Protein AF-A0A7W0ZHM0-F1 (afdb_monomer_lite)

Sequence (209 aa):
MVEHQVEPPGRRPSRRRLVLRRVVAVVAVLAILGGGAWAGASLVREKEPPPPPPQTAPPLARLRVIFPEGFTRAEMADRVEVVRGIAIRKRKVTPRLTRRGYLRAGAAAKPPAEFRKDWVGRSIEGFLFPATYEFTRRTSSTVLVSDQLELFRARWNAISLRYAKSKNLTPYDVLIIASMIEKETVAPEERRLVAAVIYNRLRLGMSLG

Secondary structure (DSSP, 8-state):
------PPPPPPPPTHHHHHHHHHHHHHHHHHHHHHHHHTSS------PPPPP----PPPPPEEEE--TT--HHHHHHHHHHHHHHHHHHH----S--HHHHHHHHHH----GGGTTT--S---TTTS--SEEEE-TT--HHHHHHHHHHHHHHHHHTS--HHHHHTT--HHHHHHHHHHHHHH-SSGGGHHHHHHHHHHHHHTT----

Foldseek 3Di:
DDDDDDDDDDDDDDPVVVVVVVVVVVVVVVCVVVVVVVVVPPPPPVPPPPDDDPPPPPDFDKFKFFFDPPDWLLNSLVSQAVSQVCCCPPVVAHAQRHSVQLVVLQLPDDAPPQCNVVCPSDGCTLQQAGGMDIDGSDDTSNNSSVVRNVVSVVVLVVDDCPVVVVLVHGPVNVSVLVSVLSVPDPDPVCSVVSSVVVSVCVVVVHDPD

Radius of gyration: 46.32 Å; chains: 1; bounding box: 53×33×174 Å

pLDDT: mean 81.91, std 17.11, range [42.0, 98.56]

Structure (mmCIF, N/CA/C/O backbone):
data_AF-A0A7W0ZHM0-F1
#
_entry.id   AF-A0A7W0ZHM0-F1
#
loop_
_atom_site.group_PDB
_atom_site.id
_atom_site.type_symbol
_atom_site.label_atom_id
_atom_site.label_alt_id
_atom_site.label_comp_id
_atom_site.label_asym_id
_atom_site.label_entity_id
_atom_site.label_seq_id
_atom_site.pdbx_PDB_ins_code
_atom_site.Cartn_x
_atom_site.Cartn_y
_atom_site.Cartn_z
_atom_site.occupancy
_atom_site.B_iso_or_equiv
_atom_site.auth_seq_id
_atom_site.auth_comp_id
_atom_site.auth_asym_id
_atom_site.auth_atom_id
_atom_site.pdbx_PDB_model_num
ATOM 1 N N . MET A 1 1 ? -37.270 -15.975 -144.653 1.00 42.00 1 MET A N 1
ATOM 2 C CA . MET A 1 1 ? -36.430 -14.807 -144.314 1.00 42.00 1 MET A CA 1
ATOM 3 C C . MET A 1 1 ? -36.838 -14.385 -142.914 1.00 42.00 1 MET A C 1
ATOM 5 O O . MET A 1 1 ? -37.952 -13.916 -142.747 1.00 42.00 1 MET A O 1
ATOM 9 N N . VAL A 1 2 ? -36.039 -14.745 -141.907 1.00 44.22 2 VAL A N 1
ATOM 10 C CA . VAL A 1 2 ? -36.382 -14.639 -140.478 1.00 44.22 2 VAL A CA 1
ATOM 11 C C . VAL A 1 2 ? -35.400 -13.658 -139.857 1.00 44.22 2 VAL A C 1
ATOM 13 O O . VAL A 1 2 ? -34.206 -13.940 -139.843 1.00 44.22 2 VAL A O 1
ATOM 16 N N . GLU A 1 3 ? -35.890 -12.520 -139.375 1.00 45.50 3 GLU A N 1
ATOM 17 C CA . GLU A 1 3 ? -35.073 -11.514 -138.696 1.00 45.50 3 GLU A CA 1
ATOM 18 C C . GLU A 1 3 ? -35.531 -11.431 -137.236 1.00 45.50 3 GLU A C 1
ATOM 20 O O . GLU A 1 3 ? -36.695 -11.167 -136.931 1.00 45.50 3 GLU A O 1
ATOM 25 N N . HIS A 1 4 ? -34.625 -11.824 -136.341 1.00 49.22 4 HIS A N 1
ATOM 26 C CA . HIS A 1 4 ? -34.872 -12.124 -134.935 1.00 49.22 4 HIS A CA 1
ATOM 27 C C . HIS A 1 4 ? -34.588 -10.887 -134.068 1.00 49.22 4 HIS A C 1
ATOM 29 O O . HIS A 1 4 ? -33.519 -10.288 -134.159 1.00 49.22 4 HIS A O 1
ATOM 35 N N . GLN A 1 5 ? -35.550 -10.531 -133.218 1.00 49.56 5 GLN A N 1
ATOM 36 C CA . GLN A 1 5 ? -35.450 -9.529 -132.151 1.00 49.56 5 GLN A CA 1
ATOM 37 C C . GLN A 1 5 ? -34.481 -9.983 -131.046 1.00 49.56 5 GLN A C 1
ATOM 39 O O . GLN A 1 5 ? -34.511 -11.151 -130.658 1.00 49.56 5 GLN A O 1
ATOM 44 N N . VAL A 1 6 ? -33.689 -9.064 -130.479 1.00 53.03 6 VAL A N 1
ATOM 45 C CA . VAL A 1 6 ? -32.918 -9.298 -129.241 1.00 53.03 6 VAL A CA 1
ATOM 46 C C . VAL A 1 6 ? -32.982 -8.060 -128.332 1.00 53.03 6 VAL A C 1
ATOM 48 O O . VAL A 1 6 ? -32.459 -7.000 -128.669 1.00 53.03 6 VAL A O 1
ATOM 51 N N . GLU A 1 7 ? -33.618 -8.218 -127.166 1.00 51.81 7 GLU A N 1
ATOM 52 C CA . GLU A 1 7 ? -33.580 -7.305 -126.012 1.00 51.81 7 GLU A CA 1
ATOM 53 C C . GLU A 1 7 ? -32.183 -7.246 -125.348 1.00 51.81 7 GLU A C 1
ATOM 55 O O . GLU A 1 7 ? -31.423 -8.218 -125.392 1.00 51.81 7 GLU A O 1
ATOM 60 N N . PRO A 1 8 ? -31.827 -6.142 -124.662 1.00 52.78 8 PRO A N 1
ATOM 61 C CA . PRO A 1 8 ? -30.527 -5.994 -124.008 1.00 52.78 8 PRO A CA 1
ATOM 62 C C . PRO A 1 8 ? -30.429 -6.733 -122.649 1.00 52.78 8 PRO A C 1
ATOM 64 O O . PRO A 1 8 ? -31.309 -6.583 -121.800 1.00 52.78 8 PRO A O 1
ATOM 67 N N . PRO A 1 9 ? -29.320 -7.446 -122.354 1.00 53.00 9 PRO A N 1
ATOM 68 C CA . PRO A 1 9 ? -29.101 -8.078 -121.050 1.00 53.00 9 PRO A CA 1
ATOM 69 C C . PRO A 1 9 ? -28.573 -7.108 -119.966 1.00 53.00 9 PRO A C 1
ATOM 71 O O . PRO A 1 9 ? -27.842 -6.152 -120.232 1.00 53.00 9 PRO A O 1
ATOM 74 N N . GLY A 1 10 ? -28.945 -7.391 -118.711 1.00 54.16 10 GLY A N 1
ATOM 75 C CA . GLY A 1 10 ? -28.806 -6.527 -117.532 1.00 54.16 10 GLY A CA 1
ATOM 76 C C . GLY A 1 10 ? -27.389 -6.130 -117.078 1.00 54.16 10 GLY A C 1
ATOM 77 O O . GLY A 1 10 ? -26.393 -6.837 -117.248 1.00 54.16 10 GLY A O 1
ATOM 78 N N . ARG A 1 11 ? -27.320 -4.953 -116.434 1.00 54.28 11 ARG A N 1
ATOM 79 C CA . ARG A 1 11 ? -26.099 -4.301 -115.927 1.00 54.28 11 ARG A CA 1
ATOM 80 C C . ARG A 1 11 ? -25.433 -5.090 -114.790 1.00 54.28 11 ARG A C 1
ATOM 82 O O . ARG A 1 11 ? -25.985 -5.224 -113.702 1.00 54.28 11 ARG A O 1
ATOM 89 N N . ARG A 1 12 ? -24.178 -5.499 -115.008 1.00 54.62 12 ARG A N 1
ATOM 90 C CA . ARG A 1 12 ? -23.252 -5.992 -113.970 1.00 54.62 12 ARG A CA 1
ATOM 91 C C . ARG A 1 12 ? -22.680 -4.812 -113.148 1.00 54.62 12 ARG A C 1
ATOM 93 O O . ARG A 1 12 ? -22.312 -3.798 -113.744 1.00 54.62 12 ARG A O 1
ATOM 100 N N . PRO A 1 13 ? -22.564 -4.902 -111.808 1.00 52.38 13 PRO A N 1
ATOM 101 C CA . PRO A 1 13 ? -22.033 -3.816 -110.974 1.00 52.38 13 PRO A CA 1
ATOM 102 C C . PRO A 1 13 ? -20.515 -3.606 -111.150 1.00 52.38 13 PRO A C 1
ATOM 104 O O . PRO A 1 13 ? -19.749 -4.550 -111.339 1.00 52.38 13 PRO A O 1
ATOM 107 N N . SER A 1 14 ? -20.070 -2.344 -111.082 1.00 57.66 14 SER A N 1
ATOM 108 C CA . SER A 1 14 ? -18.717 -1.910 -111.459 1.00 57.66 14 SER A CA 1
ATOM 109 C C . SER A 1 14 ? -17.628 -2.205 -110.410 1.00 57.66 14 SER A C 1
ATOM 111 O O . SER A 1 14 ? -17.813 -2.024 -109.202 1.00 57.66 14 SER A O 1
ATOM 113 N N . ARG A 1 15 ? -16.430 -2.581 -110.897 1.00 57.22 15 ARG A N 1
ATOM 114 C CA . ARG A 1 15 ? -15.209 -2.903 -110.120 1.00 57.22 15 ARG A CA 1
ATOM 115 C C . ARG A 1 15 ? -14.793 -1.838 -109.087 1.00 57.22 15 ARG A C 1
ATOM 117 O O . ARG A 1 15 ? -14.114 -2.170 -108.120 1.00 57.22 15 ARG A O 1
ATOM 124 N N . ARG A 1 16 ? -15.219 -0.578 -109.237 1.00 55.50 16 ARG A N 1
ATOM 125 C CA . ARG A 1 16 ? -14.854 0.525 -108.327 1.00 55.50 16 ARG A CA 1
ATOM 126 C C . ARG A 1 16 ? -15.523 0.433 -106.945 1.00 55.50 16 ARG A C 1
ATOM 128 O O . ARG A 1 16 ? -14.908 0.834 -105.962 1.00 55.50 16 ARG A O 1
ATOM 135 N N . ARG A 1 17 ? -16.722 -0.161 -106.825 1.00 52.31 17 ARG A N 1
ATOM 136 C CA . ARG A 1 17 ? -17.412 -0.316 -105.520 1.00 52.31 17 ARG A CA 1
ATOM 137 C C . ARG A 1 17 ? -16.821 -1.418 -104.629 1.00 52.31 17 ARG A C 1
ATOM 139 O O . ARG A 1 17 ? -17.011 -1.384 -103.417 1.00 52.31 17 ARG A O 1
ATOM 146 N N . LEU A 1 18 ? -16.079 -2.367 -105.204 1.00 52.41 18 LEU A N 1
ATOM 147 C CA . LEU A 1 18 ? -15.424 -3.459 -104.470 1.00 52.41 18 LEU A CA 1
ATOM 148 C C . LEU A 1 18 ? -14.076 -3.047 -103.864 1.00 52.41 18 LEU A C 1
ATOM 150 O O . LEU A 1 18 ? -13.760 -3.464 -102.753 1.00 52.41 18 LEU A O 1
ATOM 154 N N . VAL A 1 19 ? -13.310 -2.195 -104.552 1.00 58.06 19 VAL A N 1
ATOM 155 C CA . VAL A 1 19 ? -12.032 -1.678 -104.032 1.00 58.06 19 VAL A CA 1
ATOM 156 C C . VAL A 1 19 ? -12.276 -0.708 -102.872 1.00 58.06 19 VAL A C 1
ATOM 158 O O . VAL A 1 19 ? -11.627 -0.818 -101.836 1.00 58.06 19 VAL A O 1
ATOM 161 N N . LEU A 1 20 ? -13.291 0.156 -102.985 1.00 56.66 20 LEU A N 1
ATOM 162 C CA . LEU A 1 20 ? -13.641 1.117 -101.935 1.00 56.66 20 LEU A CA 1
ATOM 163 C C . LEU A 1 20 ? -14.089 0.429 -100.627 1.00 56.66 20 LEU A C 1
ATOM 165 O O . LEU A 1 20 ? -13.692 0.847 -99.545 1.00 56.66 20 LEU A O 1
ATOM 169 N N . ARG A 1 21 ? -14.837 -0.683 -100.713 1.00 55.25 21 ARG A N 1
ATOM 170 C CA . ARG A 1 21 ? -15.240 -1.485 -99.539 1.00 55.25 21 ARG A CA 1
ATOM 171 C C . ARG A 1 21 ? -14.066 -2.178 -98.837 1.00 55.25 21 ARG A C 1
ATOM 173 O O . ARG A 1 21 ? -14.108 -2.343 -97.623 1.00 55.25 21 ARG A O 1
ATOM 180 N N . ARG A 1 22 ? -13.024 -2.574 -99.578 1.00 54.41 22 ARG A N 1
ATOM 181 C CA . ARG A 1 22 ? -11.839 -3.246 -99.016 1.00 54.41 22 ARG A CA 1
ATOM 182 C C . ARG A 1 22 ? -10.894 -2.271 -98.310 1.00 54.41 22 ARG A C 1
ATOM 184 O O . ARG A 1 22 ? -10.358 -2.618 -97.267 1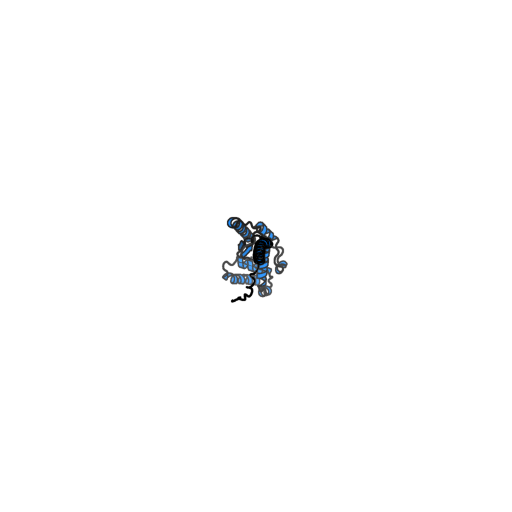.00 54.41 22 ARG A O 1
ATOM 191 N N . VAL A 1 23 ? -10.751 -1.045 -98.817 1.00 58.81 23 VAL A N 1
ATOM 192 C CA . VAL A 1 23 ? -9.915 -0.010 -98.178 1.00 58.81 23 VAL A CA 1
ATOM 193 C C . VAL A 1 23 ? -10.543 0.495 -96.873 1.00 58.81 23 VAL A C 1
ATOM 195 O O . VAL A 1 23 ? -9.848 0.605 -95.868 1.00 58.81 23 VAL A O 1
ATOM 198 N N . VAL A 1 24 ? -11.864 0.713 -96.843 1.00 61.12 24 VAL A N 1
ATOM 199 C CA . VAL A 1 24 ? -12.578 1.145 -95.624 1.00 61.12 24 VAL A CA 1
ATOM 200 C C . VAL A 1 24 ? -12.497 0.092 -94.509 1.00 61.12 24 VAL A C 1
ATOM 202 O O . VAL A 1 24 ? -12.314 0.449 -93.349 1.00 61.12 24 VAL A O 1
ATOM 205 N N . ALA A 1 25 ? -12.554 -1.201 -94.848 1.00 59.06 25 ALA A N 1
ATOM 206 C CA . ALA A 1 25 ? -12.408 -2.279 -93.869 1.00 59.06 25 ALA A CA 1
ATOM 207 C C . ALA A 1 25 ? -10.994 -2.341 -93.253 1.00 59.06 25 ALA A C 1
ATOM 209 O O . ALA A 1 25 ? -10.865 -2.543 -92.049 1.00 59.06 25 ALA A O 1
ATOM 210 N N . VAL A 1 26 ? -9.937 -2.116 -94.042 1.00 62.19 26 VAL A N 1
ATOM 211 C CA . VAL A 1 26 ? -8.546 -2.132 -93.545 1.00 62.19 26 VAL A CA 1
ATOM 212 C C . VAL A 1 26 ? -8.249 -0.918 -92.658 1.00 62.19 26 VAL A C 1
ATOM 214 O O . VAL A 1 26 ? -7.627 -1.068 -91.609 1.00 62.19 26 VAL A O 1
ATOM 217 N N . VAL A 1 27 ? -8.749 0.269 -93.018 1.00 61.81 27 VAL A N 1
ATOM 218 C CA . VAL A 1 27 ? -8.595 1.481 -92.191 1.00 61.81 27 VAL A CA 1
ATOM 219 C C . VAL A 1 27 ? -9.377 1.363 -90.876 1.00 61.81 27 VAL A C 1
ATOM 221 O O . VAL A 1 27 ? -8.860 1.752 -89.832 1.00 61.81 27 VAL A O 1
ATOM 224 N N . ALA A 1 28 ? -10.573 0.763 -90.886 1.00 60.00 28 ALA A N 1
ATOM 225 C CA . ALA A 1 28 ? -11.344 0.519 -89.664 1.00 60.00 28 ALA A CA 1
ATOM 226 C C . ALA A 1 28 ? -10.643 -0.469 -88.711 1.00 60.00 28 ALA A C 1
ATOM 228 O O . ALA A 1 28 ? -10.609 -0.234 -87.506 1.00 60.00 28 ALA A O 1
ATOM 229 N N . VAL A 1 29 ? -10.024 -1.536 -89.233 1.00 60.91 29 VAL A N 1
ATOM 230 C CA . VAL A 1 29 ? -9.263 -2.501 -88.415 1.00 60.91 29 VAL A CA 1
ATOM 231 C C . VAL A 1 29 ? -7.992 -1.871 -87.835 1.00 60.91 29 VAL A C 1
ATOM 233 O O . VAL A 1 29 ? -7.697 -2.071 -86.658 1.00 60.91 29 VAL A O 1
ATOM 236 N N . LEU A 1 30 ? -7.272 -1.049 -88.607 1.00 60.12 30 LEU A N 1
ATOM 237 C CA . LEU A 1 30 ? -6.092 -0.330 -88.109 1.00 60.12 30 LEU A CA 1
ATOM 238 C C . LEU A 1 30 ? -6.451 0.753 -87.078 1.00 60.12 30 LEU A C 1
ATOM 240 O O . LEU A 1 30 ? -5.709 0.936 -86.117 1.00 60.12 30 LEU A O 1
ATOM 244 N N . ALA A 1 31 ? -7.602 1.419 -87.212 1.00 59.72 31 ALA A N 1
ATOM 245 C CA . ALA A 1 31 ? -8.095 2.373 -86.216 1.00 59.72 31 ALA A CA 1
ATOM 246 C C . ALA A 1 31 ? -8.521 1.689 -84.901 1.00 59.72 31 ALA A C 1
ATOM 248 O O . ALA A 1 31 ? -8.276 2.232 -83.827 1.00 59.72 31 ALA A O 1
ATOM 249 N N . ILE A 1 32 ? -9.093 0.480 -84.962 1.00 60.31 32 ILE A N 1
ATOM 250 C CA . ILE A 1 32 ? -9.448 -0.315 -83.772 1.00 60.31 32 ILE A CA 1
ATOM 251 C C . ILE A 1 32 ? -8.187 -0.833 -83.059 1.00 60.31 32 ILE A C 1
ATOM 253 O O . ILE A 1 32 ? -8.107 -0.766 -81.832 1.00 60.31 32 ILE A O 1
ATOM 257 N N . LEU A 1 33 ? -7.171 -1.280 -83.807 1.00 56.91 33 LEU A N 1
ATOM 258 C CA . LEU A 1 33 ? -5.898 -1.741 -83.235 1.00 56.91 33 LEU A CA 1
ATOM 259 C C . LEU A 1 33 ? -5.034 -0.584 -82.694 1.00 56.91 33 LEU A C 1
ATOM 261 O O . LEU A 1 33 ? -4.408 -0.733 -81.647 1.00 56.91 33 LEU A O 1
ATOM 265 N N . GLY A 1 34 ? -5.042 0.584 -83.347 1.00 55.50 34 GLY A N 1
ATOM 266 C CA . GLY A 1 34 ? -4.349 1.788 -82.870 1.00 55.50 34 GLY A CA 1
ATOM 267 C C . GLY A 1 34 ? -5.043 2.469 -81.683 1.00 55.50 34 GLY A C 1
ATOM 268 O O . GLY A 1 34 ? -4.380 2.892 -80.738 1.00 55.50 34 GLY A O 1
ATOM 269 N N . GLY A 1 35 ? -6.380 2.522 -81.681 1.00 53.06 35 GLY A N 1
ATOM 270 C CA . GLY A 1 35 ? -7.171 3.080 -80.578 1.00 53.06 35 GLY A CA 1
ATOM 271 C C . GLY A 1 35 ? -7.127 2.223 -79.310 1.00 53.06 35 GLY A C 1
ATOM 272 O O . GLY A 1 35 ? -7.063 2.764 -78.206 1.00 53.06 35 GLY A O 1
ATOM 273 N N . GLY A 1 36 ? -7.069 0.893 -79.454 1.00 51.34 36 GLY A N 1
ATOM 274 C CA . GLY A 1 36 ? -6.898 -0.029 -78.327 1.00 51.34 36 GLY A CA 1
ATOM 275 C C . GLY A 1 36 ? -5.548 0.121 -77.616 1.00 51.34 36 GLY A C 1
ATOM 276 O O . GLY A 1 36 ? -5.483 -0.013 -76.396 1.00 51.34 36 GLY A O 1
ATOM 277 N N . ALA A 1 37 ? -4.488 0.475 -78.351 1.00 50.38 37 ALA A N 1
ATOM 278 C CA . ALA A 1 37 ? -3.158 0.692 -77.781 1.00 50.38 37 ALA A CA 1
ATOM 279 C C . ALA A 1 37 ? -3.024 2.036 -77.037 1.00 50.38 37 ALA A C 1
ATOM 281 O O . ALA A 1 37 ? -2.251 2.128 -76.087 1.00 50.38 37 ALA A O 1
ATOM 282 N N . TRP A 1 38 ? -3.793 3.067 -77.412 1.00 47.47 38 TRP A N 1
ATOM 283 C CA . TRP A 1 38 ? -3.751 4.374 -76.735 1.00 47.47 38 TRP A CA 1
ATOM 284 C C . TRP A 1 38 ? -4.737 4.482 -75.557 1.00 47.47 38 TRP A C 1
ATOM 286 O O . TRP A 1 38 ? -4.485 5.219 -74.606 1.00 47.47 38 TRP A O 1
ATOM 296 N N . ALA A 1 39 ? -5.821 3.695 -75.554 1.00 49.50 39 ALA A N 1
ATOM 297 C CA . ALA A 1 39 ? -6.783 3.653 -74.446 1.00 49.50 39 ALA A CA 1
ATOM 298 C C . ALA A 1 39 ? -6.325 2.800 -73.240 1.00 49.50 39 ALA A C 1
ATOM 300 O O . ALA A 1 39 ? -6.883 2.927 -72.153 1.00 49.50 39 ALA A O 1
ATOM 301 N N . GLY A 1 40 ? -5.303 1.950 -73.403 1.00 49.84 40 GLY A N 1
ATOM 302 C CA . GLY A 1 40 ? -4.744 1.130 -72.317 1.00 49.84 40 GLY A CA 1
ATOM 303 C C . GLY A 1 40 ? -3.716 1.843 -71.428 1.00 49.84 40 GLY A C 1
ATOM 304 O O . GLY A 1 40 ? -3.419 1.361 -70.338 1.00 49.84 40 GLY A O 1
ATOM 305 N N . ALA A 1 41 ? -3.181 2.991 -71.859 1.00 51.44 41 ALA A N 1
ATOM 306 C CA . ALA A 1 41 ? -2.076 3.674 -71.177 1.00 51.44 41 ALA A CA 1
ATOM 307 C C . ALA A 1 41 ? -2.514 4.770 -70.182 1.00 51.44 41 ALA A C 1
ATOM 309 O O . ALA A 1 41 ? -1.676 5.317 -69.472 1.00 51.44 41 ALA A O 1
ATOM 310 N N . SER A 1 42 ? -3.808 5.092 -70.095 1.00 53.47 42 SER A N 1
ATOM 311 C CA . SER A 1 42 ? -4.319 6.209 -69.279 1.00 53.47 42 SER A CA 1
ATOM 312 C C . SER A 1 42 ? -5.148 5.794 -68.054 1.00 53.47 42 SER A C 1
ATOM 314 O O . SER A 1 42 ? -5.683 6.660 -67.363 1.00 53.47 42 SER A O 1
ATOM 316 N N . LEU A 1 43 ? -5.221 4.495 -67.726 1.00 56.78 43 LEU A N 1
ATOM 317 C CA . LEU A 1 43 ? -5.997 3.987 -66.578 1.00 56.78 43 LEU A CA 1
ATOM 318 C C . LEU A 1 43 ? -5.182 3.296 -65.479 1.00 56.78 43 LEU A C 1
ATOM 320 O O . LEU A 1 43 ? -5.764 2.797 -64.517 1.00 56.78 43 LEU A O 1
ATOM 324 N N . VAL A 1 44 ? -3.849 3.335 -65.531 1.00 57.69 44 VAL A N 1
ATOM 325 C CA . VAL A 1 44 ? -3.034 3.005 -64.354 1.00 57.69 44 VAL A CA 1
ATOM 326 C C . VAL A 1 44 ? -2.796 4.292 -63.574 1.00 57.69 44 VAL A C 1
ATOM 328 O O . VAL A 1 44 ? -1.729 4.894 -63.606 1.00 57.69 44 VAL A O 1
ATOM 331 N N . ARG A 1 45 ? -3.837 4.749 -62.870 1.00 60.59 45 ARG A N 1
ATOM 332 C CA . ARG A 1 45 ? -3.642 5.608 -61.702 1.00 60.59 45 ARG A CA 1
ATOM 333 C C . ARG A 1 45 ? -2.839 4.748 -60.731 1.00 60.59 45 ARG A C 1
ATOM 335 O O . ARG A 1 45 ? -3.412 3.831 -60.144 1.00 60.59 45 ARG A O 1
ATOM 342 N N . GLU A 1 46 ? -1.532 4.979 -60.620 1.00 56.69 46 GLU A N 1
ATOM 343 C CA . GLU A 1 46 ? -0.738 4.406 -59.535 1.00 56.69 46 GLU A CA 1
ATOM 344 C C . GLU A 1 46 ? -1.462 4.764 -58.241 1.00 56.69 46 GLU A C 1
ATOM 346 O O . GLU A 1 46 ? -1.555 5.924 -57.840 1.00 56.69 46 GLU A O 1
ATOM 351 N N . LYS A 1 47 ? -2.128 3.766 -57.664 1.00 56.25 47 LYS A N 1
ATOM 352 C CA . LYS A 1 47 ? -2.809 3.908 -56.393 1.00 56.25 47 LYS A CA 1
ATOM 353 C C . LYS A 1 47 ? -1.684 4.170 -55.410 1.00 56.25 47 LYS A C 1
ATOM 355 O O . LYS A 1 47 ? -0.888 3.259 -55.185 1.00 56.25 47 LYS A O 1
ATOM 360 N N . GLU A 1 48 ? -1.584 5.404 -54.910 1.00 63.94 48 GLU A N 1
ATOM 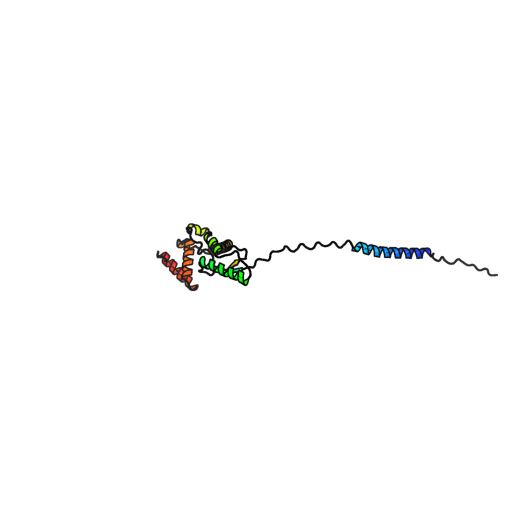361 C CA . GLU A 1 48 ? -0.627 5.744 -53.858 1.00 63.94 48 GLU A CA 1
ATOM 362 C C . GLU A 1 48 ? -0.646 4.603 -52.837 1.00 63.94 48 GLU A C 1
ATOM 364 O O . GLU A 1 48 ? -1.740 4.191 -52.412 1.00 63.94 48 GLU A O 1
ATOM 369 N N . PRO A 1 49 ? 0.521 4.012 -52.519 1.00 70.06 49 PRO A N 1
ATOM 370 C CA . PRO A 1 49 ? 0.56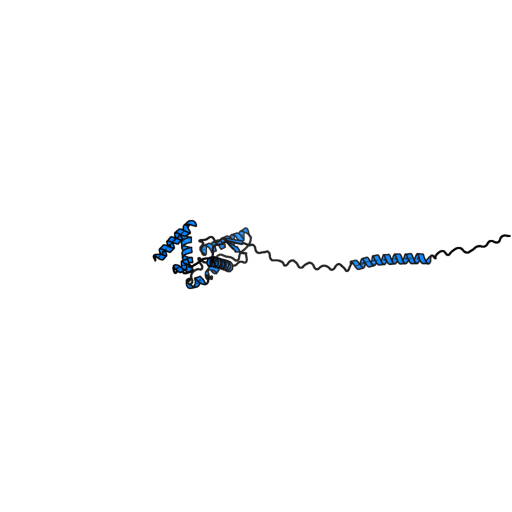5 2.926 -51.563 1.00 70.06 49 PRO A CA 1
ATOM 371 C C . PRO A 1 49 ? -0.138 3.411 -50.294 1.00 70.06 49 PRO A C 1
ATOM 373 O O . PRO A 1 49 ? 0.067 4.562 -49.895 1.00 70.06 49 PRO A O 1
ATOM 376 N N . PRO A 1 50 ? -1.011 2.585 -49.686 1.00 75.56 50 PRO A N 1
ATOM 377 C CA . PRO A 1 50 ? -1.700 2.989 -48.473 1.00 75.56 50 PRO A CA 1
ATOM 378 C C . PRO A 1 50 ? -0.650 3.506 -47.486 1.00 75.56 50 PRO A C 1
ATOM 380 O O . PRO A 1 50 ? 0.426 2.896 -47.397 1.00 75.56 50 PRO A O 1
ATOM 383 N N . PRO A 1 51 ? -0.919 4.618 -46.772 1.00 77.19 51 PRO A N 1
ATOM 384 C CA . PRO A 1 51 ? 0.007 5.092 -45.759 1.00 77.19 51 PRO A CA 1
ATOM 385 C C . PRO A 1 51 ? 0.364 3.899 -44.871 1.00 77.19 51 PRO A C 1
ATOM 387 O O . PRO A 1 51 ? -0.530 3.091 -44.573 1.00 77.19 51 PRO A O 1
ATOM 390 N N . PRO A 1 52 ? 1.646 3.731 -44.491 1.00 74.88 52 PRO A N 1
ATOM 391 C CA . PRO A 1 52 ? 2.017 2.641 -43.606 1.00 74.88 52 PRO A CA 1
ATOM 392 C C . PRO A 1 52 ? 1.047 2.669 -42.423 1.00 74.88 52 PRO A C 1
ATOM 394 O O . PRO A 1 52 ? 0.741 3.771 -41.942 1.00 74.88 52 PRO A O 1
ATOM 397 N N . PRO A 1 53 ? 0.518 1.508 -41.981 1.00 73.06 53 PRO A N 1
ATOM 398 C CA . PRO A 1 53 ? -0.350 1.478 -40.811 1.00 73.06 53 PRO A CA 1
ATOM 399 C C . PRO A 1 53 ? 0.338 2.311 -39.731 1.00 73.06 53 PRO A C 1
ATOM 401 O O . PRO A 1 53 ? 1.569 2.198 -39.628 1.00 73.06 53 PRO A O 1
ATOM 404 N N . PRO A 1 54 ? -0.389 3.182 -38.994 1.00 69.06 54 PRO A N 1
ATOM 405 C CA . PRO A 1 54 ? 0.229 4.009 -37.969 1.00 69.06 54 PRO A CA 1
ATOM 406 C C . PRO A 1 54 ? 1.141 3.086 -37.186 1.00 69.06 54 PRO A C 1
ATOM 408 O O . PRO A 1 54 ? 0.659 2.057 -36.701 1.00 69.06 54 PRO A O 1
ATOM 411 N N . GLN A 1 55 ? 2.453 3.366 -37.210 1.00 53.91 55 GLN A N 1
ATOM 412 C CA . GLN A 1 55 ? 3.458 2.515 -36.586 1.00 53.91 55 GLN A CA 1
ATOM 413 C C . GLN A 1 55 ? 3.118 2.507 -35.106 1.00 53.91 55 GLN A C 1
ATOM 415 O O . GLN A 1 55 ? 3.514 3.380 -34.334 1.00 53.91 55 GLN A O 1
ATOM 420 N N . THR A 1 56 ? 2.259 1.569 -34.734 1.00 60.53 56 THR A N 1
ATOM 421 C CA . THR A 1 56 ? 1.699 1.490 -33.408 1.00 60.53 56 THR A CA 1
ATOM 422 C C . THR A 1 56 ? 2.858 0.922 -32.634 1.00 60.53 56 THR A C 1
ATOM 424 O O . THR A 1 56 ? 3.196 -0.252 -32.797 1.00 60.53 56 THR A O 1
ATOM 427 N N . ALA A 1 57 ? 3.563 1.796 -31.910 1.00 60.72 57 ALA A N 1
ATOM 428 C CA . ALA A 1 57 ? 4.689 1.400 -31.086 1.00 60.72 57 ALA A CA 1
ATOM 429 C C . ALA A 1 57 ? 4.292 0.114 -30.343 1.00 60.72 57 ALA A C 1
ATOM 431 O O . ALA A 1 57 ? 3.187 0.088 -29.786 1.00 60.72 57 ALA A O 1
ATOM 432 N N . PRO A 1 58 ? 5.130 -0.942 -30.356 1.00 65.56 58 PRO A N 1
ATOM 433 C CA . PRO A 1 58 ? 4.747 -2.236 -29.817 1.00 65.56 58 PRO A CA 1
ATOM 434 C C . PRO A 1 58 ? 4.111 -2.066 -28.433 1.00 65.56 58 PRO A C 1
ATOM 436 O O . PRO A 1 58 ? 4.681 -1.337 -27.603 1.00 65.56 58 PRO A O 1
ATOM 439 N N . PRO A 1 59 ? 2.938 -2.676 -28.173 1.00 71.19 59 PRO A N 1
ATOM 440 C CA . PRO A 1 59 ? 2.271 -2.534 -26.891 1.00 71.19 59 PRO A CA 1
ATOM 441 C C . PRO A 1 59 ? 3.246 -2.934 -25.786 1.00 71.19 59 PRO A C 1
ATOM 443 O O . PRO A 1 59 ? 3.946 -3.946 -25.874 1.00 71.19 59 PRO A O 1
ATOM 446 N N . LEU A 1 60 ? 3.359 -2.085 -24.764 1.00 77.75 60 LEU A N 1
ATOM 447 C CA . LEU A 1 60 ? 4.347 -2.291 -23.715 1.00 77.75 60 LEU A CA 1
ATOM 448 C C . LEU A 1 60 ? 4.093 -3.632 -23.025 1.00 77.75 60 LEU A C 1
ATOM 450 O O . LEU A 1 60 ? 2.965 -3.922 -22.628 1.00 77.75 60 LEU A O 1
ATOM 454 N N . ALA A 1 61 ? 5.155 -4.419 -22.835 1.00 83.00 61 ALA A N 1
ATOM 455 C CA . ALA A 1 61 ? 5.069 -5.677 -22.106 1.00 83.00 61 ALA A CA 1
ATOM 456 C C . ALA A 1 61 ? 4.438 -5.448 -20.721 1.00 83.00 61 ALA A C 1
ATOM 458 O O . ALA A 1 61 ? 4.979 -4.690 -19.905 1.00 83.00 61 ALA A O 1
ATOM 459 N N . ARG A 1 62 ? 3.296 -6.103 -20.483 1.00 91.38 62 ARG A N 1
ATOM 460 C CA . ARG A 1 62 ? 2.591 -6.100 -19.199 1.00 91.38 62 ARG A CA 1
ATOM 461 C C . ARG A 1 62 ? 3.310 -7.035 -18.231 1.00 91.38 62 ARG A C 1
ATOM 463 O O . ARG A 1 62 ? 3.480 -8.223 -18.494 1.00 91.38 62 ARG A O 1
ATOM 470 N N . LEU A 1 63 ? 3.777 -6.467 -17.131 1.00 95.19 63 LEU A N 1
ATOM 471 C CA . LEU A 1 63 ? 4.430 -7.135 -16.014 1.00 95.19 63 LEU A CA 1
ATOM 472 C C . LEU A 1 63 ? 3.496 -7.077 -14.803 1.00 95.19 63 LEU A C 1
ATOM 474 O O . LEU A 1 63 ? 2.602 -6.237 -14.746 1.00 95.19 63 LEU A O 1
ATOM 478 N N . ARG A 1 64 ? 3.698 -7.969 -13.833 1.00 96.62 64 ARG A N 1
ATOM 479 C CA . ARG A 1 64 ? 2.868 -8.050 -12.625 1.00 96.62 64 ARG A CA 1
ATOM 480 C C . ARG A 1 64 ? 3.741 -8.108 -11.382 1.00 96.62 64 ARG A C 1
ATOM 482 O O . ARG A 1 64 ? 4.784 -8.762 -11.392 1.00 96.62 64 ARG A O 1
ATOM 489 N N . VAL A 1 65 ? 3.310 -7.431 -10.325 1.00 97.62 65 VAL A N 1
ATOM 490 C CA . VAL A 1 65 ? 3.885 -7.525 -8.979 1.00 97.62 65 VAL A CA 1
ATOM 491 C C . VAL A 1 65 ? 2.772 -7.872 -7.999 1.00 97.62 65 VAL A C 1
ATOM 493 O O . VAL A 1 65 ? 1.679 -7.321 -8.082 1.00 97.62 65 VAL A O 1
ATOM 496 N N . ILE A 1 66 ? 3.040 -8.826 -7.110 1.00 97.69 66 ILE A N 1
ATOM 497 C CA . ILE A 1 66 ? 2.089 -9.296 -6.099 1.00 97.69 66 ILE A CA 1
ATOM 498 C C . ILE A 1 66 ? 2.620 -8.887 -4.730 1.00 97.69 66 ILE A C 1
ATOM 500 O O . ILE A 1 66 ? 3.745 -9.268 -4.379 1.00 97.69 66 ILE A O 1
ATOM 504 N N . PHE A 1 67 ? 1.796 -8.159 -3.980 1.00 97.81 67 PHE A N 1
ATOM 505 C CA . PHE A 1 67 ? 2.027 -7.801 -2.584 1.00 97.81 67 PHE A CA 1
ATOM 506 C C . PHE A 1 67 ? 1.043 -8.570 -1.696 1.00 97.81 67 PHE A C 1
ATOM 508 O O . PHE A 1 67 ? -0.154 -8.283 -1.757 1.00 97.81 67 PHE A O 1
ATOM 515 N N . PRO A 1 68 ? 1.520 -9.561 -0.926 1.00 95.06 68 PRO A N 1
ATOM 516 C CA . PRO A 1 68 ? 0.723 -10.219 0.104 1.00 95.06 68 PRO A CA 1
ATOM 517 C C . PRO A 1 68 ? 0.299 -9.255 1.219 1.00 95.06 68 PRO A C 1
ATOM 519 O O . PRO A 1 68 ? 0.905 -8.194 1.394 1.00 95.06 68 PRO A O 1
ATOM 522 N N . GLU A 1 69 ? -0.724 -9.650 1.978 1.00 91.69 69 GLU A N 1
ATOM 523 C CA . GLU A 1 69 ? -1.076 -9.013 3.254 1.00 91.69 69 GLU A CA 1
ATOM 524 C C . GLU A 1 69 ? 0.100 -9.112 4.249 1.00 91.69 69 GLU A C 1
ATOM 526 O O . GLU A 1 69 ? 1.043 -9.881 4.049 1.00 91.69 69 GLU A O 1
ATOM 531 N N . GLY A 1 70 ? 0.100 -8.253 5.270 1.00 90.25 70 GLY A N 1
ATOM 532 C CA . GLY A 1 70 ? 1.155 -8.199 6.291 1.00 90.25 70 GLY A CA 1
ATOM 533 C C . GLY A 1 70 ? 2.479 -7.552 5.859 1.00 90.25 70 GLY A C 1
ATOM 534 O O . GLY A 1 70 ? 3.280 -7.197 6.720 1.00 90.25 70 GLY A O 1
ATOM 535 N N . PHE A 1 71 ? 2.710 -7.330 4.560 1.00 94.19 71 PHE A N 1
ATOM 536 C CA . PHE A 1 71 ? 3.940 -6.696 4.081 1.00 94.19 71 PHE A CA 1
ATOM 537 C C . PHE A 1 71 ? 4.076 -5.256 4.587 1.00 94.19 71 PHE A C 1
ATOM 539 O O . PHE A 1 71 ? 3.222 -4.397 4.349 1.00 94.19 71 PHE A O 1
ATOM 546 N N . THR A 1 72 ? 5.225 -4.957 5.179 1.00 94.88 72 THR A N 1
ATOM 547 C CA . THR A 1 72 ? 5.670 -3.593 5.444 1.00 94.88 72 THR A CA 1
ATOM 548 C C . THR A 1 72 ? 6.017 -2.872 4.142 1.00 94.88 72 THR A C 1
ATOM 550 O O . THR A 1 72 ? 6.316 -3.462 3.096 1.00 94.88 72 THR A O 1
ATOM 553 N N . ARG A 1 73 ? 6.068 -1.538 4.199 1.00 95.81 73 ARG A N 1
ATOM 554 C CA . ARG A 1 73 ? 6.482 -0.714 3.050 1.00 95.81 73 ARG A CA 1
ATOM 555 C C . ARG A 1 73 ? 7.890 -1.066 2.548 1.00 95.81 73 ARG A C 1
ATOM 557 O O . ARG A 1 73 ? 8.157 -0.932 1.352 1.00 95.81 73 ARG A O 1
ATOM 564 N N . ALA A 1 74 ? 8.784 -1.478 3.446 1.00 97.06 74 ALA A N 1
ATOM 565 C CA . ALA A 1 74 ? 10.141 -1.888 3.102 1.00 97.06 74 ALA A CA 1
ATOM 566 C C . ALA A 1 74 ? 10.144 -3.206 2.312 1.00 97.06 74 ALA A C 1
ATOM 568 O O . ALA A 1 74 ? 10.725 -3.255 1.229 1.00 97.06 74 ALA A O 1
ATOM 569 N N . GLU A 1 75 ? 9.403 -4.214 2.772 1.00 97.88 75 GLU A N 1
ATOM 570 C CA . GLU A 1 75 ? 9.291 -5.513 2.092 1.00 97.88 75 GLU A CA 1
ATOM 571 C C . GLU A 1 75 ? 8.613 -5.388 0.724 1.00 97.88 75 GLU A C 1
ATOM 573 O O . GLU A 1 75 ? 9.027 -6.019 -0.251 1.00 97.88 75 GLU A O 1
ATOM 578 N N . MET A 1 76 ? 7.617 -4.503 0.594 1.00 98.25 76 MET A N 1
ATOM 579 C CA . MET A 1 76 ? 7.057 -4.164 -0.719 1.00 98.25 76 MET A CA 1
ATOM 580 C C . MET A 1 76 ? 8.122 -3.563 -1.652 1.00 98.25 76 MET A C 1
ATOM 582 O O . MET A 1 76 ? 8.160 -3.876 -2.844 1.00 98.25 76 MET A O 1
ATOM 586 N N . ALA A 1 77 ? 9.026 -2.729 -1.135 1.00 98.38 77 ALA A N 1
ATOM 587 C CA . ALA A 1 77 ? 10.110 -2.158 -1.931 1.00 98.38 77 ALA A CA 1
ATOM 588 C C . ALA A 1 77 ? 11.134 -3.223 -2.370 1.00 98.38 77 ALA A C 1
ATOM 590 O O . ALA A 1 77 ? 11.608 -3.184 -3.510 1.00 98.38 77 ALA A O 1
ATOM 591 N N . ASP A 1 78 ? 11.438 -4.191 -1.504 1.00 98.56 78 ASP A N 1
ATOM 592 C CA . ASP A 1 78 ? 12.302 -5.334 -1.822 1.00 98.56 78 ASP A CA 1
ATOM 593 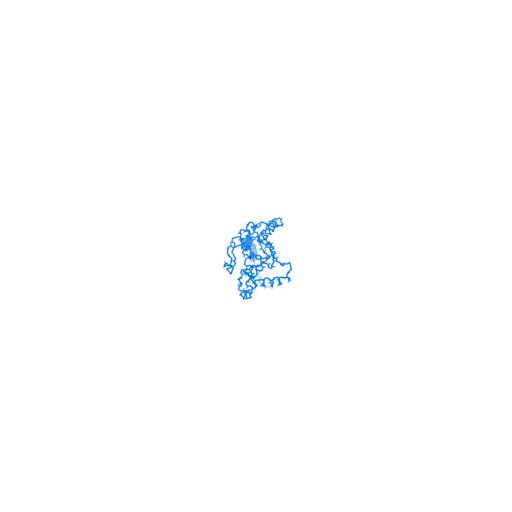C C . ASP A 1 78 ? 11.653 -6.223 -2.893 1.00 98.56 78 ASP A C 1
ATOM 595 O O . ASP A 1 78 ? 12.275 -6.599 -3.889 1.00 98.56 78 ASP A O 1
ATOM 599 N N . ARG A 1 79 ? 10.345 -6.474 -2.768 1.00 98.38 79 ARG A N 1
ATOM 600 C CA . ARG A 1 79 ? 9.552 -7.200 -3.767 1.00 98.38 79 ARG A CA 1
ATOM 601 C C . ARG A 1 79 ? 9.584 -6.516 -5.133 1.00 98.38 79 ARG A C 1
ATOM 603 O O . ARG A 1 79 ? 9.730 -7.196 -6.153 1.00 98.38 79 ARG A O 1
ATOM 610 N N . VAL A 1 80 ? 9.497 -5.186 -5.165 1.00 98.38 80 VAL A N 1
ATOM 611 C CA . VAL A 1 80 ? 9.668 -4.387 -6.387 1.00 98.38 80 VAL A CA 1
ATOM 612 C C . VAL A 1 80 ? 11.042 -4.626 -7.021 1.00 98.38 80 VAL A C 1
ATOM 614 O O . VAL A 1 80 ? 11.128 -4.806 -8.239 1.00 98.38 80 VAL A O 1
ATOM 617 N N . GLU A 1 81 ? 12.114 -4.659 -6.228 1.00 98.44 81 GLU A N 1
ATOM 618 C CA . GLU A 1 81 ? 13.470 -4.917 -6.725 1.00 98.44 81 GLU A CA 1
ATOM 619 C C . GLU A 1 81 ? 13.609 -6.305 -7.348 1.00 98.44 81 GLU A C 1
ATOM 621 O O . GLU A 1 81 ? 14.102 -6.438 -8.474 1.00 98.44 81 GLU A O 1
ATOM 626 N N . VAL A 1 82 ? 13.106 -7.329 -6.655 1.00 98.31 82 VAL A N 1
ATOM 627 C CA . VAL A 1 82 ? 13.127 -8.717 -7.130 1.00 98.31 82 VAL A CA 1
ATOM 628 C C . VAL A 1 82 ? 12.399 -8.840 -8.467 1.00 98.31 82 VAL A C 1
ATOM 630 O O . VAL A 1 82 ? 12.958 -9.366 -9.436 1.00 98.31 82 VAL A O 1
ATOM 633 N N . VAL A 1 83 ? 11.173 -8.313 -8.559 1.00 97.69 83 VAL A N 1
ATOM 634 C CA . VAL A 1 83 ? 10.372 -8.380 -9.790 1.00 97.69 83 VAL A CA 1
ATOM 635 C C . VAL A 1 83 ? 11.041 -7.604 -10.925 1.00 97.69 83 VAL A C 1
ATOM 637 O O . VAL A 1 83 ? 11.094 -8.094 -12.058 1.00 97.69 83 VAL A O 1
ATOM 640 N N . ARG A 1 84 ? 11.624 -6.434 -10.639 1.00 97.69 84 ARG A N 1
ATOM 641 C CA . ARG A 1 84 ? 12.397 -5.669 -11.624 1.00 97.69 84 ARG A CA 1
ATOM 642 C C . ARG A 1 84 ? 13.581 -6.480 -12.159 1.00 97.69 84 ARG A C 1
ATOM 644 O O . ARG A 1 84 ? 13.787 -6.527 -13.371 1.00 97.69 84 ARG A O 1
ATOM 651 N N . GLY A 1 85 ? 14.336 -7.144 -11.283 1.00 97.94 85 GLY A N 1
ATOM 652 C CA . GLY A 1 85 ? 15.453 -8.007 -11.673 1.00 97.94 85 GLY A CA 1
ATOM 653 C C . GLY A 1 85 ? 15.014 -9.176 -12.560 1.00 97.94 85 GLY A C 1
ATOM 654 O O . GLY A 1 85 ? 15.666 -9.477 -13.562 1.00 97.94 85 GLY A O 1
ATOM 655 N N . ILE A 1 86 ? 13.874 -9.800 -12.247 1.00 97.06 86 ILE A N 1
ATOM 656 C CA . ILE A 1 86 ? 13.283 -10.864 -13.073 1.00 97.06 86 ILE A CA 1
ATOM 657 C C . ILE A 1 86 ? 12.891 -10.328 -14.455 1.00 97.06 86 ILE A C 1
ATOM 659 O O . ILE A 1 86 ? 13.220 -10.961 -15.459 1.00 97.06 86 ILE A O 1
ATOM 663 N N . ALA A 1 87 ? 12.246 -9.159 -14.532 1.00 96.81 87 ALA A N 1
ATOM 664 C CA . ALA A 1 87 ? 11.862 -8.540 -15.801 1.00 96.81 87 ALA A CA 1
ATOM 665 C C . ALA A 1 87 ? 13.079 -8.276 -16.706 1.00 96.81 87 ALA A C 1
ATOM 667 O O . ALA A 1 87 ? 13.054 -8.615 -17.892 1.00 96.81 87 ALA A O 1
ATOM 668 N N . ILE A 1 88 ? 14.178 -7.774 -16.137 1.00 97.19 88 ILE A N 1
ATOM 669 C CA . ILE A 1 88 ? 15.423 -7.527 -16.879 1.00 97.19 88 ILE A CA 1
ATOM 670 C C . ILE A 1 88 ? 16.007 -8.844 -17.398 1.00 97.19 88 ILE A C 1
ATOM 672 O O . ILE A 1 88 ? 16.280 -8.976 -18.592 1.00 97.19 88 ILE A O 1
ATOM 676 N N . ARG A 1 89 ? 16.148 -9.856 -16.531 1.00 97.38 89 ARG A N 1
ATOM 677 C CA . ARG A 1 89 ? 16.784 -11.131 -16.902 1.00 97.38 89 ARG A CA 1
ATOM 678 C C . ARG A 1 89 ? 15.954 -11.948 -17.894 1.00 97.38 89 ARG A C 1
ATOM 680 O O . ARG A 1 89 ? 16.501 -12.440 -18.880 1.00 97.38 89 ARG A O 1
ATOM 687 N N . LYS A 1 90 ? 14.653 -12.108 -17.622 1.00 95.69 90 LYS A N 1
ATOM 688 C CA . LYS A 1 90 ? 13.758 -13.060 -18.307 1.00 95.69 90 LYS A CA 1
ATOM 689 C C . LYS A 1 90 ? 12.914 -12.444 -19.418 1.00 95.69 90 LYS A C 1
ATOM 691 O O . LYS A 1 90 ? 12.424 -13.181 -20.267 1.00 95.69 90 LYS A O 1
ATOM 696 N N . ARG A 1 91 ? 12.687 -11.128 -19.397 1.00 93.62 91 ARG A N 1
ATOM 697 C CA . ARG A 1 91 ? 11.865 -10.427 -20.401 1.00 93.62 91 ARG A CA 1
ATOM 698 C C . ARG A 1 91 ? 12.648 -9.382 -21.189 1.00 93.62 91 ARG A C 1
ATOM 700 O O . ARG A 1 91 ? 12.087 -8.813 -22.113 1.00 93.62 91 ARG A O 1
ATOM 707 N N . LYS A 1 92 ? 13.919 -9.130 -20.841 1.00 95.62 92 LYS A N 1
ATOM 708 C CA . LYS A 1 92 ? 14.760 -8.082 -21.451 1.00 95.62 92 LYS A CA 1
ATOM 709 C C . LYS A 1 92 ? 14.102 -6.695 -21.394 1.00 95.62 92 LYS A C 1
ATOM 711 O O . LYS A 1 92 ? 14.311 -5.848 -22.255 1.00 95.62 92 LYS A O 1
ATOM 716 N N . VAL A 1 93 ? 13.298 -6.464 -20.355 1.00 94.56 93 VAL A N 1
ATOM 717 C CA . VAL A 1 93 ? 12.617 -5.194 -20.097 1.00 94.56 93 VAL A CA 1
ATOM 718 C C . VAL A 1 93 ? 13.226 -4.568 -18.855 1.00 94.56 93 VAL A C 1
ATOM 720 O O . VAL A 1 93 ? 13.350 -5.242 -17.838 1.00 94.56 93 VAL A O 1
ATOM 723 N N . THR A 1 94 ? 13.540 -3.273 -18.915 1.00 96.38 94 THR A N 1
ATOM 724 C CA . THR A 1 94 ? 14.047 -2.497 -17.774 1.00 96.38 94 THR A CA 1
ATOM 725 C C . THR A 1 94 ? 12.974 -1.523 -17.283 1.00 96.38 94 THR A C 1
ATOM 727 O O . THR A 1 94 ? 12.834 -0.438 -17.850 1.00 96.38 94 THR A O 1
ATOM 730 N N . PRO A 1 95 ? 12.188 -1.879 -16.249 1.00 96.94 95 PRO A N 1
ATOM 731 C CA . PRO A 1 95 ? 11.200 -0.975 -15.679 1.00 96.94 95 PRO A CA 1
ATOM 732 C C . PRO A 1 95 ? 11.824 0.240 -14.993 1.00 96.94 95 PRO A C 1
ATOM 734 O O . PRO A 1 95 ? 12.861 0.136 -14.325 1.00 96.94 95 PRO A O 1
ATOM 737 N N . ARG A 1 96 ? 11.133 1.382 -15.110 1.00 97.12 96 ARG A N 1
ATOM 738 C CA . ARG A 1 96 ? 11.385 2.598 -14.314 1.00 97.12 96 ARG A CA 1
ATOM 739 C C . ARG A 1 96 ? 11.073 2.411 -12.829 1.00 97.12 96 ARG A C 1
ATOM 741 O O . ARG A 1 96 ? 11.635 3.112 -11.989 1.00 97.12 96 ARG A O 1
ATOM 748 N N . LEU A 1 97 ? 10.190 1.470 -12.515 1.00 96.81 97 LEU A N 1
ATOM 749 C CA . LEU A 1 97 ? 9.879 1.048 -11.160 1.00 96.81 97 LEU A CA 1
ATOM 750 C C . LEU A 1 97 ? 11.147 0.498 -10.480 1.00 96.81 97 LEU A C 1
ATOM 752 O O . LEU A 1 97 ? 11.728 -0.475 -10.951 1.00 96.81 97 LEU A O 1
ATOM 756 N N . THR A 1 98 ? 11.588 1.137 -9.394 1.00 98.25 98 THR A N 1
ATOM 757 C CA . THR A 1 98 ? 12.789 0.765 -8.617 1.00 98.25 98 THR A CA 1
ATOM 758 C C . THR A 1 98 ? 12.483 0.772 -7.124 1.00 98.25 98 THR A C 1
ATOM 760 O O . THR A 1 98 ? 11.589 1.501 -6.693 1.00 98.25 98 THR A O 1
ATOM 763 N N . ARG A 1 99 ? 13.274 0.044 -6.324 1.00 98.44 99 ARG A N 1
ATOM 764 C CA . ARG A 1 99 ? 13.189 0.058 -4.854 1.00 98.44 99 ARG A CA 1
ATOM 765 C C . ARG A 1 99 ? 13.272 1.467 -4.278 1.00 98.44 99 ARG A C 1
ATOM 767 O O . ARG A 1 99 ? 12.367 1.925 -3.588 1.00 98.44 99 ARG A O 1
ATOM 774 N N . ARG A 1 100 ? 14.337 2.198 -4.624 1.00 98.44 100 ARG A N 1
ATOM 775 C CA . ARG A 1 100 ? 14.547 3.584 -4.172 1.00 98.44 100 ARG A CA 1
ATOM 776 C C . ARG A 1 100 ? 13.427 4.510 -4.644 1.00 98.44 100 ARG A C 1
ATOM 778 O O . ARG A 1 100 ? 12.983 5.368 -3.888 1.00 98.44 100 ARG A O 1
ATOM 785 N N . GLY A 1 101 ? 12.971 4.350 -5.887 1.00 98.38 101 GLY A N 1
ATOM 786 C CA . GLY A 1 101 ? 11.827 5.095 -6.410 1.00 98.38 101 GLY A CA 1
ATOM 787 C C . GLY A 1 101 ? 10.560 4.840 -5.598 1.00 98.38 101 GLY A C 1
ATOM 788 O O . GLY A 1 101 ? 9.866 5.792 -5.262 1.00 98.38 101 GLY A O 1
ATOM 789 N N . TYR A 1 102 ? 10.296 3.581 -5.245 1.00 98.44 102 TYR A N 1
ATOM 790 C CA . TYR A 1 102 ? 9.126 3.163 -4.475 1.00 98.44 102 TYR A CA 1
ATOM 791 C C . TYR A 1 102 ? 9.153 3.721 -3.053 1.00 98.44 102 TYR A C 1
ATOM 793 O O . TYR A 1 102 ? 8.195 4.358 -2.628 1.00 98.44 102 TYR A O 1
ATOM 801 N N . LEU A 1 103 ? 10.285 3.597 -2.354 1.00 98.06 103 LEU A N 1
ATOM 802 C CA . LEU A 1 103 ? 10.441 4.164 -1.012 1.00 98.06 103 LEU A CA 1
ATOM 803 C C . LEU A 1 103 ? 10.256 5.686 -0.999 1.00 98.06 103 LEU A C 1
ATOM 805 O O . LEU A 1 103 ? 9.600 6.200 -0.095 1.00 98.06 103 LEU A O 1
ATOM 809 N N . ARG A 1 104 ? 10.787 6.399 -2.004 1.00 97.75 104 ARG A N 1
ATOM 810 C CA . ARG A 1 104 ? 10.587 7.852 -2.143 1.00 97.75 104 ARG A CA 1
ATOM 811 C C . ARG A 1 104 ? 9.139 8.212 -2.451 1.00 97.75 104 ARG A C 1
ATOM 813 O O . ARG A 1 104 ? 8.615 9.130 -1.836 1.00 97.75 104 ARG A O 1
ATOM 820 N N . ALA A 1 105 ? 8.501 7.492 -3.372 1.00 97.69 105 ALA A N 1
ATOM 821 C CA . ALA A 1 105 ? 7.096 7.704 -3.701 1.00 97.69 105 ALA A CA 1
ATOM 822 C C . ALA A 1 105 ? 6.202 7.499 -2.470 1.00 97.69 105 ALA A C 1
ATOM 824 O O . ALA A 1 105 ? 5.379 8.355 -2.175 1.00 97.69 105 ALA A O 1
ATOM 825 N N . GLY A 1 106 ? 6.429 6.428 -1.704 1.00 96.50 106 GLY A N 1
ATOM 826 C CA . GLY A 1 106 ? 5.707 6.181 -0.458 1.00 96.50 106 GLY A CA 1
ATOM 827 C C . GLY A 1 106 ? 5.984 7.231 0.623 1.00 96.50 106 GLY A C 1
ATOM 828 O O . GLY A 1 106 ? 5.067 7.623 1.329 1.00 96.50 106 GLY A O 1
ATOM 829 N N . ALA A 1 107 ? 7.218 7.729 0.741 1.00 95.00 107 ALA A N 1
ATOM 830 C CA . ALA A 1 107 ? 7.547 8.785 1.704 1.00 95.00 107 ALA A CA 1
ATOM 831 C C . ALA A 1 107 ? 6.901 10.141 1.359 1.00 95.00 107 ALA A C 1
ATOM 833 O O . ALA A 1 107 ? 6.582 10.911 2.256 1.00 95.00 107 ALA A O 1
ATOM 834 N N . ALA A 1 108 ? 6.711 10.433 0.070 1.00 94.44 108 ALA A N 1
ATOM 835 C CA . ALA A 1 108 ? 6.052 11.653 -0.397 1.00 94.44 108 ALA A CA 1
ATOM 836 C C . ALA A 1 108 ? 4.516 11.545 -0.432 1.00 94.44 108 ALA A C 1
ATOM 838 O O . ALA A 1 108 ? 3.825 12.553 -0.598 1.00 94.44 108 ALA A O 1
ATOM 839 N N . ALA A 1 109 ? 3.978 10.330 -0.326 1.00 95.06 109 ALA A N 1
ATOM 840 C CA . ALA A 1 109 ? 2.551 10.079 -0.402 1.00 95.06 109 ALA A CA 1
ATOM 841 C C . ALA A 1 109 ? 1.817 10.533 0.865 1.00 95.06 109 ALA A C 1
ATOM 843 O O . ALA A 1 109 ? 2.368 10.570 1.963 1.00 95.06 109 ALA A O 1
ATOM 844 N N . LYS A 1 110 ? 0.533 10.856 0.700 1.00 94.06 110 LYS A N 1
ATOM 845 C CA . LYS A 1 110 ? -0.375 11.242 1.784 1.00 94.06 110 LYS A CA 1
ATOM 846 C C . LYS A 1 110 ? -1.544 10.265 1.821 1.00 94.06 110 LYS A C 1
ATOM 848 O O . LYS A 1 110 ? -1.978 9.830 0.752 1.00 94.06 110 LYS A O 1
ATOM 853 N N . PRO A 1 111 ? -2.095 9.958 3.003 1.00 93.75 111 PRO A N 1
ATOM 854 C CA . PRO A 1 111 ? -3.246 9.077 3.087 1.00 93.75 111 PRO A CA 1
ATOM 855 C C . PRO A 1 111 ? -4.498 9.753 2.508 1.00 93.75 111 PRO A C 1
ATOM 857 O O . PRO A 1 111 ? -4.506 10.979 2.263 1.00 93.75 111 PRO A O 1
ATOM 860 N N . PRO A 1 112 ? -5.574 8.971 2.301 1.00 92.31 112 PRO A N 1
ATOM 861 C CA . PRO A 1 112 ? -6.883 9.518 1.974 1.00 92.31 112 PRO A CA 1
ATOM 862 C C . PRO A 1 112 ? -7.314 10.587 2.988 1.00 92.31 112 PRO A C 1
ATOM 864 O O . PRO A 1 112 ? -6.877 10.593 4.143 1.00 92.31 112 PRO A O 1
ATOM 867 N N . ALA A 1 113 ? -8.120 11.546 2.532 1.00 91.06 113 ALA A N 1
ATOM 868 C CA . ALA A 1 113 ? -8.411 12.770 3.278 1.00 91.06 113 ALA A CA 1
ATOM 869 C C . ALA A 1 113 ? -9.025 12.495 4.658 1.00 91.06 113 ALA A C 1
ATOM 871 O O . ALA A 1 113 ? -8.677 13.166 5.627 1.00 91.06 113 ALA A O 1
ATOM 872 N N . GLU A 1 114 ? -9.862 11.466 4.745 1.00 89.75 114 GLU A N 1
ATOM 873 C CA . GLU A 1 114 ? -10.551 11.013 5.948 1.00 89.75 114 GLU A CA 1
ATOM 874 C C . GLU A 1 114 ? -9.615 10.531 7.071 1.00 89.75 114 GLU A C 1
ATOM 876 O O . GLU A 1 114 ? -10.039 10.482 8.220 1.00 89.75 114 GLU A O 1
ATOM 881 N N . PHE A 1 115 ? -8.341 10.248 6.774 1.00 92.38 115 PHE A N 1
ATOM 882 C CA . PHE A 1 115 ? -7.334 9.866 7.773 1.00 92.38 115 PHE A CA 1
ATOM 883 C C . PHE A 1 115 ? -6.391 11.009 8.154 1.00 92.38 115 PHE A C 1
ATOM 885 O O . PHE A 1 115 ? -5.665 10.902 9.138 1.00 92.38 115 PHE A O 1
ATOM 892 N N . ARG A 1 116 ? -6.359 12.112 7.393 1.00 89.81 116 ARG A N 1
ATOM 893 C CA . ARG A 1 116 ? -5.328 13.159 7.545 1.00 89.81 116 ARG A CA 1
ATOM 894 C C . ARG A 1 116 ? -5.377 13.892 8.880 1.00 89.81 116 ARG A C 1
ATOM 896 O O . ARG A 1 116 ? -4.355 14.421 9.294 1.00 89.81 116 ARG A O 1
ATOM 903 N N . LYS A 1 117 ? -6.544 13.937 9.528 1.00 89.31 117 LYS A N 1
ATOM 904 C CA . LYS A 1 117 ? -6.717 14.584 10.835 1.00 89.31 117 LYS A CA 1
ATOM 905 C C . LYS A 1 117 ? -5.913 13.871 11.927 1.00 89.31 117 LYS A C 1
ATOM 907 O O . LYS A 1 117 ? -5.249 14.531 12.717 1.00 89.31 117 LYS A O 1
ATOM 912 N N . ASP A 1 118 ? -5.951 12.542 11.925 1.00 86.69 118 ASP A N 1
ATOM 913 C CA . ASP A 1 118 ? -5.344 11.697 12.964 1.00 86.69 118 ASP A CA 1
ATOM 914 C C . ASP A 1 118 ? -3.963 11.151 12.529 1.00 86.69 118 ASP A C 1
ATOM 916 O O . ASP A 1 118 ? -3.140 10.702 13.337 1.00 86.69 118 ASP A O 1
ATOM 920 N N . TRP A 1 119 ? -3.661 11.255 11.231 1.00 85.06 119 TRP A N 1
ATOM 921 C CA . TRP A 1 119 ? -2.346 11.029 10.642 1.00 85.06 119 TRP A CA 1
ATOM 922 C C . TRP A 1 119 ? -1.439 12.252 10.858 1.00 85.06 119 TRP A C 1
ATOM 924 O O . TRP A 1 119 ? -1.278 13.108 9.992 1.00 85.06 119 TRP A O 1
ATOM 934 N N . VAL A 1 120 ? -0.820 12.344 12.035 1.00 75.56 120 VAL A N 1
ATOM 935 C CA . VAL A 1 120 ? 0.109 13.432 12.407 1.00 75.56 120 VAL A CA 1
ATOM 936 C C . VAL A 1 120 ? 1.476 13.263 11.714 1.00 75.56 120 VAL A C 1
ATOM 938 O O . VAL A 1 120 ? 2.474 12.950 12.355 1.00 75.56 120 VAL A O 1
ATOM 941 N N . GLY A 1 121 ? 1.522 13.384 10.381 1.00 65.69 121 GLY A N 1
ATOM 942 C CA . GLY A 1 121 ? 2.766 13.339 9.589 1.00 65.69 121 GLY A CA 1
ATOM 943 C C . GLY A 1 121 ? 3.522 12.004 9.642 1.00 65.69 121 GLY A C 1
ATOM 944 O O . GLY A 1 121 ? 4.742 11.971 9.493 1.00 65.69 121 GLY A O 1
ATOM 945 N N . ARG A 1 122 ? 2.805 10.905 9.899 1.00 76.19 122 ARG A N 1
ATOM 946 C CA . ARG A 1 122 ? 3.373 9.556 10.039 1.00 76.19 122 ARG A CA 1
ATOM 947 C C . ARG A 1 122 ? 3.692 8.925 8.676 1.00 76.19 122 ARG A C 1
ATOM 949 O O . ARG A 1 122 ? 3.438 9.491 7.622 1.00 76.19 122 ARG A O 1
ATOM 956 N N . SER A 1 123 ? 4.249 7.717 8.690 1.00 86.88 123 SER A N 1
ATOM 957 C CA . SER A 1 123 ? 4.431 6.889 7.487 1.00 86.88 123 SER A CA 1
ATOM 958 C C . SER A 1 123 ? 3.098 6.645 6.752 1.00 86.88 123 SER A C 1
ATOM 960 O O . SER A 1 123 ? 2.032 6.671 7.366 1.00 86.88 123 SER A O 1
ATOM 962 N N . ILE A 1 124 ? 3.154 6.355 5.445 1.00 93.31 124 ILE A N 1
ATOM 963 C CA . ILE A 1 124 ? 2.009 5.857 4.649 1.00 93.31 124 ILE A CA 1
ATOM 964 C C . ILE A 1 124 ? 1.784 4.340 4.827 1.00 93.31 124 ILE A C 1
ATOM 966 O O . ILE A 1 124 ? 1.054 3.689 4.082 1.00 93.31 124 ILE A O 1
ATOM 970 N N . GLU A 1 125 ? 2.467 3.745 5.797 1.00 91.62 125 GLU A N 1
ATOM 971 C CA . GLU A 1 125 ? 2.323 2.341 6.158 1.00 91.62 125 GLU A CA 1
ATOM 972 C C . GLU A 1 125 ? 0.889 2.013 6.588 1.00 91.62 125 GLU A C 1
ATOM 974 O O . GLU A 1 125 ? 0.200 2.844 7.174 1.00 91.62 125 GLU A O 1
ATOM 979 N N . GLY A 1 126 ? 0.419 0.822 6.212 1.00 91.25 126 GLY A N 1
ATOM 980 C CA . GLY A 1 126 ? -0.983 0.419 6.355 1.00 91.25 126 GLY A CA 1
ATOM 981 C C . GLY A 1 126 ? -1.922 0.941 5.258 1.00 91.25 126 GLY A C 1
ATOM 982 O O . GLY A 1 126 ? -2.987 0.365 5.064 1.00 91.25 126 GLY A O 1
ATOM 983 N N . PHE A 1 127 ? -1.536 1.967 4.486 1.00 95.94 127 PHE A N 1
ATOM 984 C CA . PHE A 1 127 ? -2.370 2.504 3.395 1.00 95.94 127 PHE A CA 1
ATOM 985 C C . PHE A 1 127 ? -2.036 1.932 2.012 1.00 95.94 127 PHE A C 1
ATOM 987 O O . PHE A 1 127 ? -2.827 2.066 1.082 1.00 95.94 127 PHE A O 1
ATOM 994 N N . LEU A 1 128 ? -0.863 1.320 1.838 1.00 97.19 128 LEU A N 1
ATOM 995 C CA . LEU A 1 128 ? -0.477 0.695 0.571 1.00 97.19 128 LEU A CA 1
ATOM 996 C C . LEU A 1 128 ? -1.189 -0.654 0.451 1.00 97.19 128 LEU A C 1
ATOM 998 O O . LEU A 1 128 ? -0.765 -1.629 1.066 1.00 97.19 128 LEU A O 1
ATOM 1002 N N . PHE A 1 129 ? -2.290 -0.707 -0.303 1.00 97.69 129 PHE A N 1
ATOM 1003 C CA . PHE A 1 129 ? -3.150 -1.888 -0.304 1.00 97.69 129 PHE A CA 1
ATOM 1004 C C . PHE A 1 129 ? -2.440 -3.129 -0.889 1.00 97.69 129 PHE A C 1
ATOM 1006 O O . PHE A 1 129 ? -1.898 -3.054 -2.002 1.00 97.69 129 PHE A O 1
ATOM 1013 N N . PRO A 1 130 ? -2.455 -4.281 -0.196 1.00 96.75 130 PRO A N 1
ATOM 1014 C CA . PRO A 1 130 ? -1.896 -5.526 -0.710 1.00 96.75 130 PRO A CA 1
ATOM 1015 C C . PRO A 1 130 ? -2.792 -6.091 -1.816 1.00 96.75 130 PRO A C 1
ATOM 1017 O O . PRO A 1 130 ? -3.977 -6.350 -1.625 1.00 96.75 130 PRO A O 1
ATOM 1020 N N . ALA A 1 131 ? -2.234 -6.239 -3.015 1.00 98.06 131 ALA A N 1
ATOM 1021 C CA . ALA A 1 131 ? -2.925 -6.806 -4.166 1.00 98.06 131 ALA A CA 1
ATOM 1022 C C . ALA A 1 131 ? -1.918 -7.203 -5.253 1.00 98.06 131 ALA A C 1
ATOM 1024 O O . ALA A 1 131 ? -0.697 -7.079 -5.104 1.00 98.06 131 ALA A O 1
ATOM 1025 N N . THR A 1 132 ? -2.448 -7.666 -6.383 1.00 97.81 132 THR A N 1
ATOM 1026 C CA . THR A 1 132 ? -1.672 -7.787 -7.614 1.00 97.81 132 THR A CA 1
ATOM 1027 C C . THR A 1 132 ? -1.828 -6.529 -8.455 1.00 97.81 132 THR A C 1
ATOM 1029 O O . THR A 1 132 ? -2.948 -6.157 -8.789 1.00 97.81 132 THR A O 1
ATOM 1032 N N . TYR A 1 133 ? -0.707 -5.934 -8.853 1.00 97.88 133 TYR A N 1
ATOM 1033 C CA . TYR A 1 133 ? -0.670 -4.746 -9.700 1.00 97.88 133 TYR A CA 1
ATOM 1034 C C . TYR A 1 133 ? -0.011 -5.066 -11.033 1.00 97.88 133 TYR A C 1
ATOM 1036 O O . TYR A 1 133 ? 1.031 -5.731 -11.091 1.00 97.88 133 TYR A O 1
ATOM 1044 N N . GLU A 1 134 ? -0.618 -4.574 -12.108 1.00 96.88 134 GLU A N 1
ATOM 1045 C CA . GLU A 1 134 ? -0.021 -4.603 -13.435 1.00 96.88 134 GLU A CA 1
ATOM 1046 C C . GLU A 1 134 ? 0.822 -3.353 -13.659 1.00 96.88 134 GLU A C 1
ATOM 1048 O O . GLU A 1 134 ? 0.478 -2.254 -13.235 1.00 96.88 134 GLU A O 1
ATOM 1053 N N . PHE A 1 135 ? 1.945 -3.507 -14.347 1.00 96.31 135 PHE A N 1
ATOM 1054 C CA . PHE A 1 135 ? 2.802 -2.387 -14.690 1.00 96.31 135 PHE A CA 1
ATOM 1055 C C . PHE A 1 135 ? 3.545 -2.648 -15.995 1.00 96.31 135 PHE A C 1
ATOM 1057 O O . PHE A 1 135 ? 3.651 -3.770 -16.483 1.00 96.31 135 PHE A O 1
ATOM 1064 N N . THR A 1 136 ? 4.087 -1.590 -16.580 1.00 95.88 136 THR A N 1
ATOM 1065 C CA . THR A 1 136 ? 4.888 -1.661 -17.802 1.00 95.88 136 THR A CA 1
ATOM 1066 C C . THR A 1 136 ? 6.279 -1.104 -17.549 1.00 95.88 136 THR A C 1
ATOM 1068 O O . THR A 1 136 ? 6.571 -0.539 -16.494 1.00 95.88 136 THR A O 1
ATOM 1071 N N . ARG A 1 137 ? 7.150 -1.157 -18.563 1.00 95.94 137 ARG A N 1
ATOM 1072 C CA . ARG A 1 137 ? 8.472 -0.519 -18.477 1.00 95.94 137 ARG A CA 1
ATOM 1073 C C . ARG A 1 137 ? 8.414 0.984 -18.160 1.00 95.94 137 ARG A C 1
ATOM 1075 O O . ARG A 1 137 ? 9.379 1.530 -17.630 1.00 95.94 137 ARG A O 1
ATOM 1082 N N . ARG A 1 138 ? 7.301 1.648 -18.508 1.00 96.19 138 ARG A N 1
ATOM 1083 C CA . ARG A 1 138 ? 7.095 3.091 -18.319 1.00 96.19 138 ARG A CA 1
ATOM 1084 C C . ARG A 1 138 ? 6.454 3.446 -16.978 1.00 96.19 138 ARG A C 1
ATOM 1086 O O . ARG A 1 138 ? 6.603 4.592 -16.561 1.00 96.19 138 ARG A O 1
ATOM 1093 N N . THR A 1 139 ? 5.789 2.499 -16.313 1.00 97.00 139 THR A N 1
ATOM 1094 C CA . THR A 1 139 ? 5.140 2.732 -15.017 1.00 97.00 139 THR A CA 1
ATOM 1095 C C . THR A 1 139 ? 6.179 3.178 -13.990 1.00 97.00 139 THR A C 1
ATOM 1097 O O . THR A 1 139 ? 7.214 2.529 -13.807 1.00 97.00 139 THR A O 1
ATOM 1100 N N . SER A 1 140 ? 5.926 4.322 -13.358 1.00 97.44 140 SER A N 1
ATOM 1101 C CA . SER A 1 140 ? 6.791 4.872 -12.320 1.00 97.44 140 SER A CA 1
ATOM 1102 C C . SER A 1 140 ? 6.392 4.339 -10.945 1.00 97.44 140 SER A C 1
ATOM 1104 O O . SER A 1 140 ? 5.275 3.874 -10.734 1.00 97.44 140 SER A O 1
ATOM 1106 N N . SER A 1 141 ? 7.307 4.453 -9.986 1.00 98.19 141 SER A N 1
ATOM 1107 C CA . SER A 1 141 ? 7.018 4.162 -8.582 1.00 98.19 141 SER A CA 1
ATOM 1108 C C . SER A 1 141 ? 5.876 5.007 -8.012 1.00 98.19 141 SER A C 1
ATOM 1110 O O . SER A 1 141 ? 5.111 4.505 -7.202 1.00 98.19 141 SER A O 1
ATOM 1112 N N . THR A 1 142 ? 5.745 6.264 -8.446 1.00 98.25 142 THR A N 1
ATOM 1113 C CA . THR A 1 142 ? 4.657 7.156 -8.018 1.00 98.25 142 THR A CA 1
ATOM 1114 C C . THR A 1 142 ? 3.300 6.665 -8.500 1.00 98.25 142 THR A C 1
ATOM 1116 O O . THR A 1 142 ? 2.353 6.702 -7.727 1.00 98.25 142 THR A O 1
ATOM 1119 N N . VAL A 1 143 ? 3.218 6.170 -9.741 1.00 98.31 143 VAL A N 1
ATOM 1120 C CA . VAL A 1 143 ? 1.978 5.585 -10.275 1.00 98.31 143 VAL A CA 1
ATOM 1121 C C . VAL A 1 143 ? 1.594 4.352 -9.464 1.00 98.31 143 VAL A C 1
ATOM 1123 O O . VAL A 1 143 ? 0.496 4.316 -8.937 1.00 98.31 143 VAL A O 1
ATOM 1126 N N . LEU A 1 144 ? 2.526 3.417 -9.239 1.00 98.50 144 LEU A N 1
ATOM 1127 C CA . LEU A 1 144 ? 2.226 2.216 -8.450 1.00 98.50 144 LEU A CA 1
ATOM 1128 C C . LEU A 1 144 ? 1.732 2.547 -7.030 1.00 98.50 144 LEU A C 1
ATOM 1130 O O . LEU A 1 144 ? 0.771 1.949 -6.560 1.00 98.50 144 LEU A O 1
ATOM 1134 N N . VAL A 1 145 ? 2.371 3.507 -6.353 1.00 98.38 145 VAL A N 1
ATOM 1135 C CA . VAL A 1 145 ? 1.932 3.957 -5.021 1.00 98.38 145 VAL A CA 1
ATOM 1136 C C . VAL A 1 145 ? 0.558 4.630 -5.083 1.00 98.38 145 VAL A C 1
ATOM 1138 O O . VAL A 1 145 ? -0.258 4.426 -4.190 1.00 98.38 145 VAL A O 1
ATOM 1141 N N . SER A 1 146 ? 0.276 5.405 -6.133 1.00 98.12 146 SER A N 1
ATOM 1142 C CA . SER A 1 146 ? -1.048 5.996 -6.349 1.00 98.12 146 SER A CA 1
ATOM 1143 C C . SER A 1 146 ? -2.118 4.919 -6.523 1.00 98.12 146 SER A C 1
ATOM 1145 O O . SER A 1 146 ? -3.141 4.985 -5.848 1.00 98.12 146 SER A O 1
ATOM 1147 N N . ASP A 1 147 ? -1.857 3.903 -7.348 1.00 98.31 147 ASP A N 1
ATOM 1148 C CA . ASP A 1 147 ? -2.781 2.791 -7.597 1.00 98.31 147 ASP A CA 1
ATOM 1149 C C . ASP A 1 147 ? -3.085 2.026 -6.296 1.00 98.31 147 ASP A C 1
ATOM 1151 O O . ASP A 1 147 ? -4.226 1.649 -6.029 1.00 98.31 147 ASP A O 1
ATOM 1155 N N . GLN A 1 148 ? -2.072 1.838 -5.441 1.00 98.56 148 GLN A N 1
ATOM 1156 C CA . GLN A 1 148 ? -2.233 1.213 -4.126 1.00 98.56 148 GLN A CA 1
ATOM 1157 C C . GLN A 1 148 ? -3.135 2.025 -3.191 1.00 98.56 148 GLN A C 1
ATOM 1159 O O . GLN A 1 148 ? -3.974 1.452 -2.495 1.00 98.56 148 GLN A O 1
ATOM 1164 N N . LEU A 1 149 ? -2.975 3.350 -3.170 1.00 97.88 149 LEU A N 1
ATOM 1165 C CA . LEU A 1 149 ? -3.791 4.245 -2.345 1.00 97.88 149 LEU A CA 1
ATOM 1166 C C . LEU A 1 149 ? -5.219 4.376 -2.875 1.00 97.88 149 LEU A C 1
ATOM 1168 O O . LEU A 1 149 ? -6.166 4.479 -2.094 1.00 97.88 149 LEU A O 1
ATOM 1172 N N . GLU A 1 150 ? -5.387 4.363 -4.195 1.00 97.69 150 GLU A N 1
ATOM 1173 C CA . GLU A 1 150 ? -6.699 4.353 -4.831 1.00 97.69 150 GLU A CA 1
ATOM 1174 C C . GLU A 1 150 ? -7.449 3.063 -4.503 1.00 97.69 150 GLU A C 1
ATOM 1176 O O . GLU A 1 150 ? -8.602 3.117 -4.067 1.00 97.69 150 GLU A O 1
ATOM 1181 N N . LEU A 1 151 ? -6.779 1.912 -4.615 1.00 97.75 151 LEU A N 1
ATOM 1182 C CA . LEU A 1 151 ? -7.379 0.636 -4.251 1.00 97.75 151 LEU A CA 1
ATOM 1183 C C . LEU A 1 151 ? -7.710 0.578 -2.757 1.00 97.75 151 LEU A C 1
ATOM 1185 O O . LEU A 1 151 ? -8.807 0.148 -2.404 1.00 97.75 151 LEU A O 1
ATOM 1189 N N . PHE A 1 152 ? -6.819 1.063 -1.886 1.00 97.50 152 PHE A N 1
ATOM 1190 C CA . PHE A 1 152 ? -7.108 1.198 -0.458 1.00 97.50 152 PHE A CA 1
ATOM 1191 C C . PHE A 1 152 ? -8.398 1.986 -0.232 1.00 97.50 152 PHE A C 1
ATOM 1193 O O . PHE A 1 152 ? -9.308 1.502 0.438 1.00 97.50 152 PHE A O 1
ATOM 1200 N N . ARG A 1 153 ? -8.515 3.172 -0.841 1.00 96.38 153 ARG A N 1
ATOM 1201 C CA . ARG A 1 153 ? -9.693 4.034 -0.705 1.00 96.38 153 ARG A CA 1
ATOM 1202 C C . ARG A 1 153 ? -10.958 3.350 -1.221 1.00 96.38 153 ARG A C 1
ATOM 1204 O O . ARG A 1 153 ? -11.996 3.416 -0.568 1.00 96.38 153 ARG A O 1
ATOM 1211 N N . ALA A 1 154 ? -10.883 2.672 -2.364 1.00 96.19 154 ALA A N 1
ATOM 1212 C CA . ALA A 1 154 ? -12.013 1.939 -2.927 1.00 96.19 154 ALA A CA 1
ATOM 1213 C C . ALA A 1 154 ? -12.503 0.829 -1.981 1.00 96.19 154 ALA A C 1
ATOM 1215 O O . ALA A 1 154 ? -13.705 0.691 -1.759 1.00 96.19 154 ALA A O 1
ATOM 1216 N N . ARG A 1 155 ? -11.577 0.069 -1.385 1.00 95.38 155 ARG A N 1
ATOM 1217 C CA . ARG A 1 155 ? -11.895 -0.993 -0.419 1.00 95.38 155 ARG A CA 1
ATOM 1218 C C . ARG A 1 155 ? -12.427 -0.427 0.889 1.00 95.38 155 ARG A C 1
ATOM 1220 O O . ARG A 1 155 ? -13.412 -0.938 1.409 1.00 95.38 155 ARG A O 1
ATOM 1227 N N . TRP A 1 156 ? -11.824 0.653 1.374 1.00 94.94 156 TRP A N 1
ATOM 1228 C CA . TRP A 1 156 ? -12.242 1.338 2.589 1.00 94.94 156 TRP A CA 1
ATOM 1229 C C . TRP A 1 156 ? -13.670 1.879 2.494 1.00 94.94 156 TRP A C 1
ATOM 1231 O O . TRP A 1 156 ? -14.471 1.681 3.403 1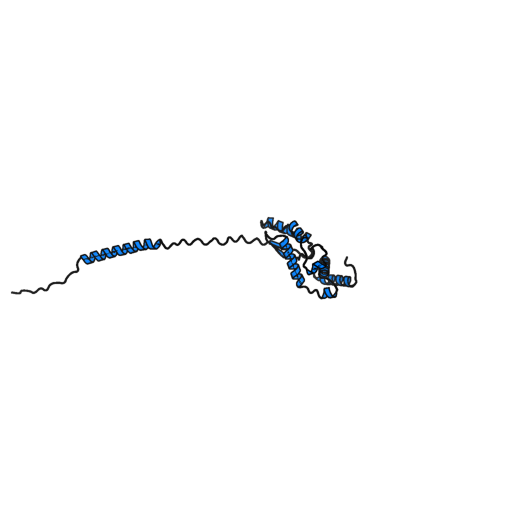.00 94.94 156 TRP A O 1
ATOM 1241 N N . ASN A 1 157 ? -14.022 2.499 1.366 1.00 93.81 157 ASN A N 1
ATOM 1242 C CA . ASN A 1 157 ? -15.351 3.073 1.150 1.00 93.81 157 ASN A CA 1
ATOM 1243 C C . ASN A 1 157 ? -16.483 2.032 1.160 1.00 93.81 157 ASN A C 1
ATOM 1245 O O . ASN A 1 157 ? -17.640 2.401 1.348 1.00 93.81 157 ASN A O 1
ATOM 1249 N N . ALA A 1 158 ? -16.170 0.748 0.973 1.00 93.69 158 ALA A N 1
ATOM 1250 C CA . ALA A 1 158 ? -17.142 -0.337 1.077 1.00 93.69 158 ALA A CA 1
ATOM 1251 C C . ALA A 1 158 ? -17.413 -0.775 2.533 1.00 93.69 158 ALA A C 1
ATOM 1253 O O . ALA A 1 158 ? -18.323 -1.568 2.776 1.00 93.69 158 ALA A O 1
ATOM 1254 N N . ILE A 1 159 ? -16.637 -0.288 3.510 1.00 91.31 159 ILE A N 1
ATOM 1255 C CA . ILE A 1 159 ? -16.718 -0.701 4.915 1.00 91.31 159 ILE A CA 1
ATOM 1256 C C . ILE A 1 159 ? -17.677 0.211 5.691 1.00 91.31 159 ILE A C 1
ATOM 1258 O O . ILE A 1 159 ? -17.586 1.438 5.654 1.00 91.31 159 ILE A O 1
ATOM 1262 N N . SER A 1 160 ? -18.570 -0.390 6.482 1.00 92.62 160 SER A N 1
ATOM 1263 C CA . SER A 1 160 ? -19.419 0.352 7.418 1.00 92.62 160 SER A CA 1
ATOM 1264 C C . SER A 1 160 ? -18.684 0.657 8.721 1.00 92.62 160 SER A C 1
ATOM 1266 O O . SER A 1 160 ? -18.388 -0.234 9.516 1.00 92.62 160 SER A O 1
ATOM 1268 N N . LEU A 1 161 ? -18.472 1.944 8.999 1.00 91.38 161 LEU A N 1
ATOM 1269 C CA . LEU A 1 161 ? -17.866 2.411 10.251 1.00 91.38 161 LEU A CA 1
ATOM 1270 C C . LEU A 1 161 ? -18.882 2.634 11.382 1.00 91.38 161 LEU A C 1
ATOM 1272 O O . LEU A 1 161 ? -18.525 3.189 12.418 1.00 91.38 161 LEU A O 1
ATOM 1276 N N . ARG A 1 162 ? -20.151 2.229 11.227 1.00 92.56 162 ARG A N 1
ATOM 1277 C CA . ARG A 1 162 ? -21.203 2.488 12.233 1.00 92.56 162 ARG A CA 1
ATOM 1278 C C . ARG A 1 162 ? -20.840 1.930 13.611 1.00 92.56 162 ARG A C 1
ATOM 1280 O O . ARG A 1 162 ? -20.978 2.632 14.609 1.00 92.56 162 ARG A O 1
ATOM 1287 N N . TYR A 1 163 ? -20.360 0.687 13.663 1.00 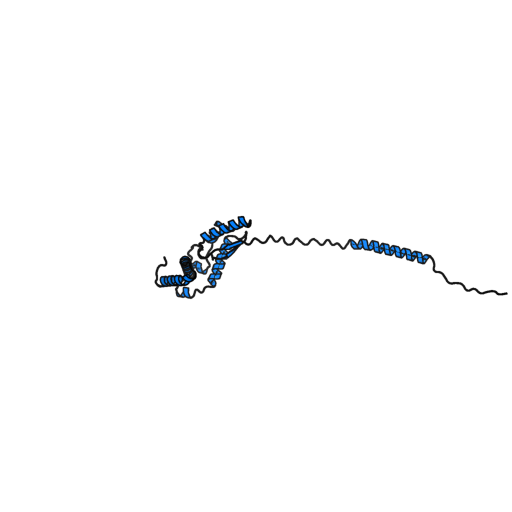87.75 163 TYR A N 1
ATOM 1288 C CA . TYR A 1 163 ? -19.972 0.057 14.926 1.00 87.75 163 TYR A CA 1
ATOM 1289 C C . TYR A 1 163 ? -18.747 0.738 15.545 1.00 87.75 163 TYR A C 1
ATOM 1291 O O . TYR A 1 163 ? -18.782 1.096 16.719 1.00 87.75 163 TYR A O 1
ATOM 1299 N N . ALA A 1 164 ? -17.710 1.008 14.749 1.00 89.06 164 ALA A N 1
ATOM 1300 C CA . ALA A 1 164 ? -16.521 1.726 15.204 1.00 89.06 164 ALA A CA 1
ATOM 1301 C C . ALA A 1 164 ? -16.869 3.111 15.781 1.00 89.06 164 ALA A C 1
ATOM 1303 O O . ALA A 1 164 ? -16.451 3.443 16.888 1.00 89.06 164 ALA A O 1
ATOM 1304 N N . LYS A 1 165 ? -17.740 3.867 15.099 1.00 89.81 165 LYS A N 1
ATOM 1305 C CA . LYS A 1 165 ? -18.249 5.160 15.582 1.00 89.81 165 LYS A CA 1
ATOM 1306 C C . LYS A 1 165 ? -19.008 5.034 16.905 1.00 89.81 165 LYS A C 1
ATOM 1308 O O . LYS A 1 165 ? -18.811 5.862 17.782 1.00 89.81 165 LYS A O 1
ATOM 1313 N N . SER A 1 166 ? -19.807 3.976 17.095 1.00 90.44 166 SER A N 1
ATOM 1314 C CA . SER A 1 166 ? -20.483 3.705 18.381 1.00 90.44 166 SER A CA 1
ATOM 1315 C C . SER A 1 166 ? -19.517 3.423 19.541 1.00 90.44 166 SER A C 1
ATOM 1317 O O . SER A 1 166 ? -19.919 3.442 20.701 1.00 90.44 166 SER A O 1
ATOM 1319 N N . LYS A 1 167 ? -18.244 3.150 19.228 1.00 86.25 167 LYS A N 1
ATOM 1320 C CA . LYS A 1 167 ? -17.147 2.954 20.180 1.00 86.25 167 LYS A CA 1
ATOM 1321 C C . LYS A 1 167 ? -16.187 4.149 20.234 1.00 86.25 167 LYS A C 1
ATOM 1323 O O . LYS A 1 167 ? -15.109 4.008 20.793 1.00 86.25 167 LYS A O 1
ATOM 1328 N N . ASN A 1 168 ? -16.570 5.301 19.674 1.00 88.69 168 ASN A N 1
ATOM 1329 C CA . ASN A 1 168 ? -15.740 6.508 19.580 1.00 88.69 168 ASN A CA 1
ATOM 1330 C C . ASN A 1 168 ? -14.395 6.293 18.860 1.00 88.69 168 ASN A C 1
ATOM 1332 O O . ASN A 1 168 ? -13.427 6.988 19.148 1.00 88.69 168 ASN A O 1
ATOM 1336 N N . LEU A 1 169 ? -14.332 5.345 17.918 1.00 89.38 169 LEU A N 1
ATOM 1337 C CA . LEU A 1 169 ? -13.124 5.077 17.137 1.00 89.38 169 LEU A CA 1
ATOM 1338 C C . LEU A 1 169 ? -13.117 5.883 15.839 1.00 89.38 169 LEU A C 1
ATOM 1340 O O . LEU A 1 169 ? -14.114 5.925 15.105 1.00 89.38 169 LEU A O 1
ATOM 1344 N N . THR A 1 170 ? -11.971 6.485 15.535 1.00 91.25 170 THR A N 1
ATOM 1345 C CA . THR A 1 170 ? -11.713 7.159 14.261 1.00 91.25 170 THR A CA 1
ATOM 1346 C C . THR A 1 170 ? -11.444 6.138 13.145 1.00 91.25 170 THR A C 1
ATOM 1348 O O . THR A 1 170 ? -11.114 4.979 13.418 1.00 91.25 170 THR A O 1
ATOM 1351 N N . PRO A 1 171 ? -11.543 6.534 11.860 1.00 92.56 171 PRO A N 1
ATOM 1352 C CA . PRO A 1 171 ? -11.064 5.712 10.748 1.00 92.56 171 PRO A CA 1
ATOM 1353 C C . PRO A 1 171 ? -9.626 5.221 10.948 1.00 92.56 171 PRO A C 1
ATOM 1355 O O . PRO A 1 171 ? -9.312 4.071 10.645 1.00 92.56 171 PRO A O 1
ATOM 1358 N N . TYR A 1 172 ? -8.761 6.081 11.489 1.00 91.69 172 TYR A N 1
ATOM 1359 C CA . TYR A 1 172 ? -7.361 5.751 11.705 1.00 91.69 172 TYR A CA 1
ATOM 1360 C C . TYR A 1 172 ? -7.175 4.719 12.824 1.00 91.69 172 TYR A C 1
ATOM 1362 O O . TYR A 1 172 ? -6.399 3.784 12.647 1.00 91.69 172 TYR A O 1
ATOM 1370 N N . ASP A 1 173 ? -7.954 4.793 13.907 1.00 90.25 173 ASP A N 1
ATOM 1371 C CA . ASP A 1 173 ? -7.941 3.765 14.959 1.00 90.25 173 ASP A CA 1
ATOM 1372 C C . ASP A 1 173 ? -8.349 2.396 14.413 1.00 90.25 173 ASP A C 1
ATOM 1374 O O . ASP A 1 173 ? -7.733 1.382 14.730 1.00 90.25 173 ASP A O 1
ATOM 1378 N N . VAL A 1 174 ? -9.366 2.358 13.547 1.00 92.00 174 VAL A N 1
ATOM 1379 C CA . VAL A 1 174 ? -9.808 1.115 12.899 1.00 92.00 174 VAL A CA 1
ATOM 1380 C C . VAL A 1 174 ? -8.699 0.527 12.026 1.00 92.00 174 VAL A C 1
ATOM 1382 O O . VAL A 1 174 ? -8.492 -0.685 12.054 1.00 92.00 174 VAL A O 1
ATOM 1385 N N . LEU A 1 175 ? -7.957 1.362 11.292 1.00 91.75 175 LEU A N 1
ATOM 1386 C CA . LEU A 1 175 ? -6.806 0.909 10.508 1.00 91.75 175 LEU A CA 1
ATOM 1387 C C . LEU A 1 175 ? -5.685 0.356 11.403 1.00 91.75 175 LEU A C 1
ATOM 1389 O O . LEU A 1 175 ? -5.116 -0.690 11.093 1.00 91.75 175 LEU A O 1
ATOM 1393 N N . ILE A 1 176 ? -5.396 1.014 12.530 1.00 89.38 176 ILE A N 1
ATOM 1394 C CA . ILE A 1 176 ? -4.400 0.539 13.500 1.00 89.38 176 ILE A CA 1
ATOM 1395 C C . ILE A 1 176 ? -4.832 -0.816 14.077 1.00 89.38 176 ILE A C 1
ATOM 1397 O O . ILE A 1 176 ? -4.048 -1.764 14.056 1.00 89.38 176 ILE A O 1
ATOM 1401 N N . ILE A 1 177 ? -6.091 -0.948 14.505 1.00 89.81 177 ILE A N 1
ATOM 1402 C CA . ILE A 1 177 ? -6.669 -2.210 14.996 1.00 89.81 177 ILE A CA 1
ATOM 1403 C C . ILE A 1 177 ? -6.569 -3.312 13.943 1.00 89.81 177 ILE A C 1
ATOM 1405 O O . ILE A 1 177 ? -6.137 -4.414 14.271 1.00 89.81 177 ILE A O 1
ATOM 1409 N N . ALA A 1 178 ? -6.894 -3.019 12.683 1.00 90.50 178 ALA A N 1
ATOM 1410 C CA . ALA A 1 178 ? -6.751 -3.979 11.594 1.00 90.50 178 ALA A CA 1
ATOM 1411 C C . ALA A 1 178 ? -5.297 -4.454 11.433 1.00 90.50 178 ALA A C 1
ATOM 1413 O O . ALA A 1 178 ? -5.066 -5.647 11.260 1.00 90.50 178 ALA A O 1
ATOM 1414 N N . SER A 1 179 ? -4.317 -3.552 11.556 1.00 89.19 179 SER A N 1
ATOM 1415 C CA . SER A 1 179 ? -2.898 -3.923 11.468 1.00 89.19 179 SER A CA 1
ATOM 1416 C C . SER A 1 179 ? -2.398 -4.741 12.664 1.00 89.19 179 SER A C 1
ATOM 1418 O O . SER A 1 179 ? -1.540 -5.601 12.488 1.00 89.19 179 SER A O 1
ATOM 1420 N N . MET A 1 180 ? -2.943 -4.512 13.864 1.00 87.75 180 MET A N 1
ATOM 1421 C CA . MET A 1 180 ? -2.670 -5.355 15.032 1.00 87.75 180 MET A CA 1
ATOM 1422 C C . MET A 1 180 ? -3.264 -6.752 14.851 1.00 87.75 180 MET A C 1
ATOM 1424 O O . MET A 1 180 ? -2.558 -7.730 15.051 1.00 87.75 180 MET A O 1
ATOM 1428 N N . ILE A 1 181 ? -4.525 -6.853 14.412 1.00 89.00 181 ILE A N 1
ATOM 1429 C CA . ILE A 1 181 ? -5.168 -8.149 14.145 1.00 89.00 181 ILE A CA 1
ATOM 1430 C C . ILE A 1 181 ? -4.344 -8.945 13.134 1.00 89.00 181 ILE A C 1
ATOM 1432 O O . ILE A 1 181 ? -4.029 -10.095 13.399 1.00 89.00 181 ILE A O 1
ATOM 1436 N N . GLU A 1 182 ? -3.955 -8.322 12.020 1.00 88.88 182 GLU A N 1
ATOM 1437 C CA . GLU A 1 182 ? -3.186 -8.994 10.968 1.00 88.88 182 GLU A CA 1
ATOM 1438 C C . GLU A 1 182 ? -1.839 -9.530 11.467 1.00 88.88 182 GLU A C 1
ATOM 1440 O O . GLU A 1 182 ? -1.413 -10.599 11.045 1.00 88.88 182 GLU A O 1
ATOM 1445 N N . LYS A 1 183 ? -1.178 -8.821 12.392 1.00 86.94 183 LYS A N 1
ATOM 1446 C CA . LYS A 1 183 ? 0.081 -9.279 12.997 1.00 86.94 183 LYS A CA 1
ATOM 1447 C C . LYS A 1 183 ? -0.097 -10.440 13.974 1.00 86.94 183 LYS A C 1
ATOM 1449 O O . LYS A 1 183 ? 0.811 -11.254 14.099 1.00 86.94 183 LYS A O 1
ATOM 1454 N N . GLU A 1 184 ? -1.226 -10.492 14.671 1.00 84.62 184 GLU A N 1
ATOM 1455 C CA . GLU A 1 184 ? -1.504 -11.488 15.713 1.00 84.62 184 GLU A CA 1
ATOM 1456 C C . GLU A 1 184 ? -2.162 -12.763 15.166 1.00 84.62 184 GLU A C 1
ATOM 1458 O O . GLU A 1 184 ? -2.219 -13.776 15.857 1.00 84.62 184 GLU A O 1
ATOM 1463 N N . THR A 1 185 ? -2.687 -12.734 13.939 1.00 82.75 185 THR A N 1
ATOM 1464 C CA . THR A 1 185 ? -3.418 -13.869 13.363 1.00 82.75 185 THR A CA 1
ATOM 1465 C C . THR A 1 185 ? -2.562 -14.629 12.370 1.00 82.75 185 THR A C 1
ATOM 1467 O O . THR A 1 185 ? -2.117 -14.059 11.376 1.00 82.75 185 THR A O 1
ATOM 1470 N N . VAL A 1 186 ? -2.402 -15.934 12.587 1.00 78.69 186 VAL A N 1
ATOM 1471 C CA . VAL A 1 186 ? -1.764 -16.828 11.608 1.00 78.69 186 VAL A CA 1
ATOM 1472 C C . VAL A 1 186 ? -2.814 -17.417 10.667 1.00 78.69 186 VAL A C 1
ATOM 1474 O O . VAL A 1 186 ? -2.562 -17.566 9.471 1.00 78.69 186 VAL A O 1
ATOM 1477 N N . ALA A 1 187 ? -4.009 -17.709 11.192 1.00 83.31 187 ALA A N 1
ATOM 1478 C CA . ALA A 1 187 ? -5.111 -18.282 10.432 1.00 83.31 187 ALA A CA 1
ATOM 1479 C C . ALA A 1 187 ? -6.280 -17.286 10.256 1.00 83.31 187 ALA A C 1
ATOM 1481 O O . ALA A 1 187 ? -6.652 -16.589 11.207 1.00 83.31 187 ALA A O 1
ATOM 1482 N N . PRO A 1 188 ? -6.921 -17.216 9.070 1.00 80.06 188 PRO A N 1
ATOM 1483 C CA . PRO A 1 188 ? -8.048 -16.311 8.824 1.00 80.06 188 PRO A CA 1
ATOM 1484 C C . PRO A 1 188 ? -9.220 -16.487 9.801 1.00 80.06 188 PRO A C 1
ATOM 1486 O O . PRO A 1 188 ? -9.852 -15.503 10.189 1.00 80.06 188 PRO A O 1
ATOM 1489 N N . GLU A 1 189 ? -9.500 -17.721 10.220 1.00 84.31 189 GLU A N 1
ATOM 1490 C CA . GLU A 1 189 ? -10.531 -18.069 11.204 1.00 84.31 189 GLU A CA 1
ATOM 1491 C C . GLU A 1 189 ? -10.311 -17.429 12.587 1.00 84.31 189 GLU A C 1
ATOM 1493 O O . GLU A 1 189 ? -11.282 -17.109 13.279 1.00 84.31 189 GLU A O 1
ATOM 1498 N N . GLU A 1 190 ? -9.063 -17.153 12.975 1.00 84.31 190 GLU A N 1
ATOM 1499 C CA . GLU A 1 190 ? -8.721 -16.559 14.275 1.00 84.31 190 GLU A CA 1
ATOM 1500 C C . GLU A 1 190 ? -8.977 -15.047 14.317 1.00 84.31 190 GLU A C 1
ATOM 1502 O O . GLU A 1 190 ? -9.191 -14.479 15.394 1.00 84.31 190 GLU A O 1
ATOM 1507 N N . ARG A 1 191 ? -9.043 -14.383 13.151 1.00 86.62 191 ARG A N 1
ATOM 1508 C CA . ARG A 1 191 ? -9.196 -12.919 13.039 1.00 86.62 191 ARG A CA 1
ATOM 1509 C C . ARG A 1 191 ? -10.394 -12.388 13.815 1.00 86.62 191 ARG A C 1
ATOM 1511 O O . ARG A 1 191 ? -10.306 -11.335 14.446 1.00 86.62 191 ARG A O 1
ATOM 1518 N N . ARG A 1 192 ? -11.512 -13.122 13.822 1.00 84.62 192 ARG A N 1
ATOM 1519 C CA . ARG A 1 192 ? -12.723 -12.713 14.553 1.00 84.62 192 ARG A CA 1
ATOM 1520 C C . ARG A 1 192 ? -12.530 -12.768 16.070 1.00 84.62 192 ARG A C 1
ATOM 1522 O O . ARG A 1 192 ? -13.037 -11.890 16.770 1.00 84.62 192 ARG A O 1
ATOM 1529 N N . LEU A 1 193 ? -11.817 -13.775 16.572 1.00 84.50 193 LEU A N 1
ATOM 1530 C CA . LEU A 1 193 ? -11.552 -13.939 18.000 1.00 84.50 193 LEU A CA 1
ATOM 1531 C C . LEU A 1 193 ? -10.563 -12.876 18.490 1.00 84.50 193 LEU A C 1
ATOM 1533 O O . LEU A 1 193 ? -10.844 -12.185 19.470 1.00 84.50 193 LEU A O 1
ATOM 1537 N N . VAL A 1 194 ? -9.462 -12.677 17.760 1.00 84.69 194 VAL A N 1
ATOM 1538 C CA . VAL A 1 194 ? -8.454 -11.651 18.070 1.00 84.69 194 VAL A CA 1
ATOM 1539 C C . VAL A 1 194 ? -9.074 -10.252 18.050 1.00 84.69 194 VAL A C 1
ATOM 1541 O O . VAL A 1 194 ? -8.891 -9.477 18.992 1.00 84.69 194 VAL A O 1
ATOM 1544 N N . ALA A 1 195 ? -9.906 -9.947 17.047 1.00 84.19 195 ALA A N 1
ATOM 1545 C CA . ALA A 1 195 ? -10.648 -8.690 16.997 1.00 84.19 195 ALA A CA 1
ATOM 1546 C C . ALA A 1 195 ? -11.522 -8.485 18.246 1.00 84.19 195 ALA A C 1
ATOM 1548 O O . ALA A 1 195 ? -11.527 -7.400 18.830 1.00 84.19 195 ALA A O 1
ATOM 1549 N N . ALA A 1 196 ? -12.243 -9.523 18.688 1.00 83.88 196 ALA A N 1
ATOM 1550 C CA . ALA A 1 196 ? -13.082 -9.447 19.881 1.00 83.88 196 ALA A CA 1
ATOM 1551 C C . ALA A 1 196 ? -12.261 -9.154 21.149 1.00 83.88 196 ALA A C 1
ATOM 1553 O O . ALA A 1 196 ? -12.674 -8.327 21.965 1.00 83.88 196 ALA A O 1
ATOM 1554 N N . VAL A 1 197 ? -11.084 -9.772 21.296 1.00 84.88 197 VAL A N 1
ATOM 1555 C CA . VAL A 1 197 ? -10.168 -9.511 22.418 1.00 84.88 197 VAL A CA 1
ATOM 1556 C C . VAL A 1 197 ? -9.681 -8.062 22.407 1.00 84.88 197 VAL A C 1
ATOM 1558 O O . VAL A 1 197 ? -9.749 -7.395 23.441 1.00 84.88 197 VAL A O 1
ATOM 1561 N N . ILE A 1 198 ? -9.263 -7.538 21.252 1.00 83.44 198 ILE A N 1
ATOM 1562 C CA . ILE A 1 198 ? -8.798 -6.147 21.128 1.00 83.44 198 ILE A CA 1
ATOM 1563 C C . ILE A 1 198 ? -9.913 -5.163 21.500 1.00 83.44 198 ILE A C 1
ATOM 1565 O O . ILE A 1 198 ? -9.702 -4.274 22.326 1.00 83.44 198 ILE A O 1
ATOM 1569 N N . TYR A 1 199 ? -11.128 -5.348 20.973 1.00 83.12 199 TYR A N 1
ATOM 1570 C CA . TYR A 1 199 ? -12.265 -4.493 21.331 1.00 83.12 199 TYR A CA 1
ATOM 1571 C C . TYR A 1 199 ? -12.628 -4.579 22.819 1.00 83.12 199 TYR A C 1
ATOM 1573 O O . TYR A 1 199 ? -12.999 -3.567 23.418 1.00 83.12 199 TYR A O 1
ATOM 1581 N N . ASN A 1 200 ? -12.507 -5.759 23.434 1.00 84.50 200 ASN A N 1
ATOM 1582 C CA . ASN A 1 200 ? -12.736 -5.925 24.867 1.00 84.50 200 ASN A CA 1
ATOM 1583 C C . ASN A 1 200 ? -11.690 -5.183 25.705 1.00 84.50 200 ASN A C 1
ATOM 1585 O O . ASN A 1 200 ? -12.070 -4.496 26.651 1.00 84.50 200 ASN A O 1
ATOM 1589 N N . ARG A 1 201 ? -10.405 -5.260 25.337 1.00 84.31 201 ARG A N 1
ATOM 1590 C CA . ARG A 1 201 ? -9.320 -4.528 26.013 1.00 84.31 201 ARG A CA 1
ATOM 1591 C C . ARG A 1 201 ? -9.507 -3.017 25.907 1.00 84.31 201 ARG A C 1
ATOM 1593 O O . ARG A 1 201 ? -9.457 -2.336 26.927 1.00 84.31 201 ARG A O 1
ATOM 1600 N N . LEU A 1 202 ? -9.830 -2.515 24.713 1.00 80.75 202 LEU A N 1
ATOM 1601 C CA . LEU A 1 202 ? -10.131 -1.096 24.494 1.00 80.75 202 LEU A CA 1
ATOM 1602 C C . LEU A 1 202 ? -11.316 -0.621 25.342 1.00 80.75 202 LEU A C 1
ATOM 1604 O O . LEU A 1 202 ? -11.252 0.443 25.952 1.00 80.75 202 LEU A O 1
ATOM 1608 N N . ARG A 1 203 ? -12.383 -1.426 25.441 1.00 80.25 203 ARG A N 1
ATOM 1609 C CA . ARG A 1 203 ? -13.539 -1.118 26.299 1.00 80.25 203 ARG A CA 1
ATOM 1610 C C . ARG A 1 203 ? -13.162 -1.025 27.781 1.00 80.25 203 ARG A C 1
ATOM 1612 O O . ARG A 1 203 ? -13.779 -0.251 28.503 1.00 80.25 203 ARG A O 1
ATOM 1619 N N . LEU A 1 204 ? -12.191 -1.817 28.227 1.00 81.31 204 LEU A N 1
ATOM 1620 C CA . LEU A 1 204 ? -11.712 -1.842 29.611 1.00 81.31 204 LEU A CA 1
ATOM 1621 C C . LEU A 1 204 ? -10.607 -0.807 29.887 1.00 81.31 204 LEU A C 1
ATOM 1623 O O . LEU A 1 204 ? -10.044 -0.809 30.977 1.00 81.31 204 LEU A O 1
ATOM 1627 N N . GLY A 1 205 ? -10.271 0.054 28.919 1.00 76.75 205 GLY A N 1
ATOM 1628 C CA . GLY A 1 205 ? -9.195 1.040 29.062 1.00 76.75 205 GLY A CA 1
ATOM 1629 C C . GLY A 1 205 ? -7.798 0.418 29.171 1.00 76.75 205 GLY A C 1
ATOM 1630 O O . GLY A 1 205 ? -6.872 1.068 29.648 1.00 76.75 205 GLY A O 1
ATOM 1631 N N . MET A 1 206 ? -7.634 -0.842 28.759 1.00 77.12 206 MET A N 1
ATOM 1632 C CA . MET A 1 206 ? -6.350 -1.537 28.814 1.00 77.12 206 MET A CA 1
ATOM 1633 C C . MET A 1 206 ? -5.468 -1.129 27.631 1.00 77.12 206 MET A C 1
ATOM 1635 O O . MET A 1 206 ? -5.935 -1.087 26.492 1.00 77.12 206 MET A O 1
ATOM 1639 N N . SER A 1 207 ? -4.176 -0.903 27.889 1.00 73.56 207 SER A N 1
ATOM 1640 C CA . SER A 1 207 ? -3.178 -0.712 26.828 1.00 73.56 207 SER A CA 1
ATOM 1641 C C . SER A 1 207 ? -3.116 -1.940 25.911 1.00 73.56 207 SER A C 1
ATOM 1643 O O . SER A 1 207 ? -3.288 -3.076 26.373 1.00 73.56 207 SER A O 1
ATOM 1645 N N . LEU A 1 208 ? -2.878 -1.720 24.615 1.00 68.50 208 LEU A N 1
ATOM 1646 C CA . LEU A 1 208 ? -2.757 -2.774 23.601 1.00 68.50 208 LEU A CA 1
ATOM 1647 C C . LEU A 1 208 ? -1.310 -3.243 23.366 1.00 68.50 208 LEU A C 1
ATOM 1649 O O . LEU A 1 208 ? -1.129 -4.223 22.649 1.00 68.50 208 LEU A O 1
ATOM 1653 N N . GLY A 1 209 ? -0.331 -2.637 24.052 1.00 54.41 209 GLY A N 1
ATOM 1654 C CA . GLY A 1 209 ? 1.101 -2.924 23.894 1.00 54.41 209 GLY A CA 1
ATOM 1655 C C . GLY A 1 209 ? 1.852 -1.770 23.255 1.00 54.41 209 GLY A C 1
ATOM 1656 O O . GLY A 1 209 ? 1.314 -1.187 22.289 1.00 54.41 209 GLY A O 1
#